Protein AF-A0A521M434-F1 (afdb_monomer_lite)

Secondary structure (DSSP, 8-state):
--HHHHHHHHHHH-SSTTS-HHHHHHHHHHHHHHHHHHTS--PPPTTTTS-----SS-HHHHHTT-PPPP--------S------HHHHHHH-GGG--SHHHHHHHHHHHHHHH--HHHHHHHHT--HHHHHHHHHH-HHHHHHHHHHHHHHHHHHHHHHHHHHTPPEEEEEEETTEEEEEEEE--HHHHHHHHHHHHHHHHHHHHHHHHHHHHHHHHS---HHHHHHHHHHHHHHHHHHHHHHHHS-------------------

pLDDT: mean 78.56, std 16.4, range [39.28, 96.44]

Radius of gyration: 48.16 Å; chains: 1; bounding box: 95×116×118 Å

Structure (mmCIF, N/CA/C/O backbone):
data_AF-A0A521M434-F1
#
_entry.id   AF-A0A521M434-F1
#
loop_
_atom_site.group_PDB
_atom_site.id
_atom_site.type_symbol
_atom_site.label_atom_id
_atom_site.label_alt_id
_atom_site.label_comp_id
_atom_site.label_asym_id
_atom_site.label_entity_id
_atom_site.label_seq_id
_atom_site.pdbx_PDB_ins_code
_atom_site.Cartn_x
_atom_site.Cartn_y
_atom_site.Cartn_z
_atom_site.occupancy
_atom_site.B_iso_or_equiv
_atom_site.auth_seq_id
_atom_site.auth_comp_id
_atom_site.auth_asym_id
_atom_site.auth_atom_id
_atom_site.pdbx_PDB_model_num
ATOM 1 N N . MET A 1 1 ? -37.549 42.383 37.777 1.00 71.62 1 MET A N 1
ATOM 2 C CA . MET A 1 1 ? -38.377 43.290 36.968 1.00 71.62 1 MET A CA 1
ATOM 3 C C . MET A 1 1 ? -37.547 44.538 36.788 1.00 71.62 1 MET A C 1
ATOM 5 O O . MET A 1 1 ? -37.169 45.108 37.805 1.00 7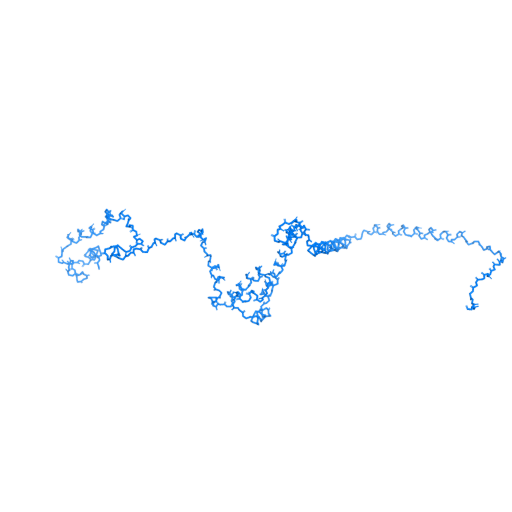1.62 1 MET A O 1
ATOM 9 N N . THR A 1 2 ? -37.138 44.848 35.561 1.00 86.50 2 THR A N 1
ATOM 10 C CA . THR A 1 2 ? -36.340 46.057 35.278 1.00 86.50 2 THR A CA 1
ATOM 11 C C . THR A 1 2 ? -37.210 47.307 35.417 1.00 86.50 2 THR A C 1
ATOM 13 O O . THR A 1 2 ? -38.443 47.202 35.421 1.00 86.50 2 THR A O 1
ATOM 16 N N . ALA A 1 3 ? -36.607 48.496 35.536 1.00 85.06 3 ALA A N 1
ATOM 17 C CA . ALA A 1 3 ? -37.388 49.733 35.585 1.00 85.06 3 ALA A CA 1
ATOM 18 C C . ALA A 1 3 ? -38.172 49.945 34.276 1.00 85.06 3 ALA A C 1
ATOM 20 O O . ALA A 1 3 ? -39.296 50.440 34.308 1.00 85.06 3 ALA A O 1
ATOM 21 N N . GLN A 1 4 ? -37.631 49.485 33.143 1.00 86.56 4 GLN A N 1
ATOM 22 C CA . GLN A 1 4 ? -38.313 49.514 31.846 1.00 86.56 4 GLN A CA 1
ATOM 23 C C . GLN A 1 4 ? -39.567 48.620 31.817 1.00 86.56 4 GLN A C 1
ATOM 25 O O . GLN A 1 4 ? -40.645 49.082 31.457 1.00 86.56 4 GLN A O 1
ATOM 30 N N . GLU A 1 5 ? -39.466 47.367 32.274 1.00 88.12 5 GLU A N 1
ATOM 31 C CA . GLU A 1 5 ? -40.620 46.455 32.370 1.00 88.12 5 GLU A CA 1
ATOM 32 C C . GLU A 1 5 ? -41.683 46.974 33.352 1.00 88.12 5 GLU A C 1
ATOM 34 O O . GLU A 1 5 ? -42.882 46.751 33.173 1.00 88.12 5 GLU A O 1
ATOM 39 N N . ALA A 1 6 ? -41.250 47.662 34.413 1.00 86.62 6 ALA A N 1
ATOM 40 C CA . ALA A 1 6 ? -42.146 48.328 35.349 1.00 86.62 6 ALA A CA 1
ATOM 41 C C . ALA A 1 6 ? -42.911 49.471 34.685 1.00 86.62 6 ALA A C 1
ATOM 43 O O . ALA A 1 6 ? -44.118 49.584 34.885 1.00 86.62 6 ALA A O 1
ATOM 44 N N . LEU A 1 7 ? -42.237 50.273 33.859 1.00 88.00 7 LEU A N 1
ATOM 45 C CA . LEU A 1 7 ? -42.859 51.380 33.143 1.00 88.00 7 LEU A CA 1
ATOM 46 C C . LEU A 1 7 ? -43.957 50.877 32.212 1.00 88.00 7 LEU A C 1
ATOM 48 O O . LEU A 1 7 ? -45.084 51.357 32.282 1.00 88.00 7 LEU A O 1
ATOM 52 N N . GLU A 1 8 ? -43.643 49.869 31.401 1.00 88.62 8 GLU A N 1
ATOM 53 C CA . GLU A 1 8 ? -44.585 49.283 30.445 1.00 88.62 8 GLU A CA 1
ATOM 54 C C . GLU A 1 8 ? -45.826 48.735 31.154 1.00 88.62 8 GLU A C 1
ATOM 56 O O . GLU A 1 8 ? -46.961 48.991 30.754 1.00 88.62 8 GLU A O 1
ATOM 61 N N . ARG A 1 9 ? -45.633 48.028 32.272 1.00 88.50 9 ARG A N 1
ATOM 62 C CA . ARG A 1 9 ? -46.748 47.496 33.063 1.00 88.50 9 ARG A CA 1
ATOM 63 C C . ARG A 1 9 ? -47.585 48.585 33.726 1.00 88.50 9 ARG A C 1
ATOM 65 O O . ARG A 1 9 ? -48.796 48.409 33.854 1.00 88.50 9 ARG A O 1
ATOM 72 N N . TRP A 1 10 ? -46.970 49.688 34.145 1.00 88.19 10 TRP A N 1
ATOM 73 C CA . TRP A 1 10 ? -47.704 50.840 34.664 1.00 88.19 10 TRP A CA 1
ATOM 74 C C . TRP A 1 10 ? -48.527 51.507 33.567 1.00 88.19 10 TRP A C 1
ATOM 76 O O . TRP A 1 10 ? -49.699 51.800 33.782 1.00 88.19 10 TRP A O 1
ATOM 86 N N . GLU A 1 11 ? -47.962 51.710 32.378 1.00 87.62 11 GLU A N 1
ATOM 87 C CA . GLU A 1 11 ? -48.680 52.335 31.262 1.00 87.62 11 GLU A CA 1
ATOM 88 C C . GLU A 1 11 ? -49.866 51.488 30.782 1.00 87.62 11 GLU A C 1
ATOM 90 O O . GLU A 1 11 ? -50.902 52.044 30.424 1.00 87.62 11 GLU A O 1
ATOM 95 N N . ILE A 1 12 ? -49.753 50.156 30.834 1.00 87.81 12 ILE A N 1
ATOM 96 C CA . ILE A 1 12 ? -50.817 49.244 30.389 1.00 87.81 12 ILE A CA 1
ATOM 97 C C . ILE A 1 12 ? -51.915 49.062 31.448 1.00 87.81 12 ILE A C 1
ATOM 99 O O . ILE A 1 12 ? -53.097 49.069 31.112 1.00 87.81 12 ILE A O 1
ATOM 103 N N . PHE A 1 13 ? -51.549 48.863 32.716 1.00 85.12 13 PHE A N 1
ATOM 104 C CA . PHE A 1 13 ? -52.490 48.414 33.755 1.00 85.12 13 PHE A CA 1
ATOM 105 C C . PHE A 1 13 ? -52.677 49.414 34.909 1.00 85.12 13 PHE A C 1
ATOM 107 O O . PHE A 1 13 ? -53.450 49.149 35.829 1.00 85.12 13 PHE A O 1
ATOM 114 N N . GLY A 1 14 ? -51.988 50.556 34.882 1.00 83.19 14 GLY A N 1
ATOM 115 C CA . GLY A 1 14 ? -52.031 51.566 35.940 1.00 83.19 14 GLY A CA 1
ATOM 116 C C . GLY A 1 14 ? -51.238 51.190 37.197 1.00 83.19 14 GLY A C 1
ATOM 117 O O . GLY A 1 14 ? -50.459 50.233 37.207 1.00 83.19 14 GLY A O 1
ATOM 118 N N . ASP A 1 15 ? -51.438 51.964 38.268 1.00 80.31 15 ASP A N 1
ATOM 119 C CA . ASP A 1 15 ? -50.837 51.727 39.587 1.00 80.31 15 ASP A CA 1
ATOM 120 C C . ASP A 1 15 ? -51.597 50.607 40.317 1.00 80.31 15 ASP A C 1
ATOM 122 O O . ASP A 1 15 ? -52.570 50.838 41.036 1.00 80.31 15 ASP A O 1
ATOM 126 N N . GLY A 1 16 ? -51.210 49.363 40.037 1.00 81.06 16 GLY A N 1
ATOM 127 C CA . GLY A 1 16 ? -51.871 48.165 40.547 1.00 81.06 16 GLY A CA 1
ATOM 128 C C . GLY A 1 16 ? -50.900 47.140 41.140 1.00 81.06 16 GLY A C 1
ATOM 129 O O . GLY A 1 16 ? -49.678 47.291 41.063 1.00 81.06 16 GLY A O 1
ATOM 130 N N . PRO A 1 17 ? -51.421 46.052 41.735 1.00 83.50 17 PRO A N 1
ATOM 131 C CA . PRO A 1 17 ? -50.625 45.057 42.462 1.00 83.50 17 PRO A CA 1
ATOM 132 C C . PRO A 1 17 ? -49.640 44.270 41.580 1.00 83.50 17 PRO A C 1
ATOM 134 O O . PRO A 1 17 ? -48.776 43.568 42.100 1.00 83.50 17 PRO A O 1
ATOM 137 N N . HIS A 1 18 ? -49.739 44.391 40.252 1.00 82.31 18 HIS A N 1
ATOM 138 C CA . HIS A 1 18 ? -48.798 43.823 39.282 1.00 82.31 18 HIS A CA 1
ATOM 139 C C . HIS A 1 18 ? -47.424 44.514 39.280 1.00 82.31 18 HIS A C 1
ATOM 141 O O . HIS A 1 18 ? -46.475 43.971 38.705 1.00 82.31 18 HIS A O 1
ATOM 147 N N . LEU A 1 19 ? -47.304 45.681 39.923 1.00 85.50 19 LEU A 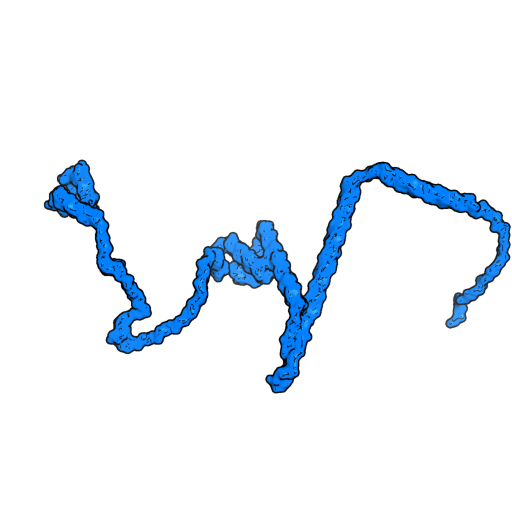N 1
ATOM 148 C CA . LEU A 1 19 ? -46.040 46.369 40.166 1.00 85.50 19 LEU A CA 1
ATOM 149 C C . LEU A 1 19 ? -45.507 46.083 41.584 1.00 85.50 19 LEU A C 1
ATOM 151 O O . LEU A 1 19 ? -46.243 46.204 42.570 1.00 85.50 19 LEU A O 1
ATOM 155 N N . PRO A 1 20 ? -44.206 45.775 41.733 1.00 87.31 20 PRO A N 1
ATOM 156 C CA . PRO A 1 20 ? -43.529 45.798 43.024 1.00 87.31 20 PRO A CA 1
ATOM 157 C C . PRO A 1 20 ? -43.741 47.135 43.744 1.00 87.31 20 PRO A C 1
ATOM 159 O O . PRO A 1 20 ? -43.715 48.191 43.113 1.00 87.31 20 PRO A O 1
ATOM 162 N N . GLN A 1 21 ? -43.912 47.084 45.069 1.00 84.94 21 GLN A N 1
ATOM 163 C CA . GLN A 1 21 ? -44.234 48.251 45.904 1.00 84.94 21 GLN A CA 1
ATOM 164 C C . GLN A 1 21 ? -43.259 49.421 45.693 1.00 84.94 21 GLN A C 1
ATOM 166 O O . GLN A 1 21 ? -43.684 50.561 45.578 1.00 84.94 21 GLN A O 1
ATOM 171 N N . ILE A 1 22 ? -41.967 49.112 45.535 1.00 87.69 22 ILE A N 1
ATOM 172 C CA . ILE A 1 22 ? -40.892 50.090 45.303 1.00 87.69 22 ILE A CA 1
ATOM 173 C C . ILE A 1 22 ? -41.198 50.990 44.100 1.00 87.69 22 ILE A C 1
ATOM 175 O O . ILE A 1 22 ? -40.955 52.190 44.146 1.00 87.69 22 ILE A O 1
ATOM 179 N N . TYR A 1 23 ? -41.743 50.421 43.024 1.00 85.12 23 TYR A N 1
ATOM 180 C CA . TYR A 1 23 ? -42.084 51.191 41.837 1.00 85.12 23 TYR A CA 1
ATOM 181 C C . TYR A 1 23 ? -43.341 52.023 42.074 1.00 85.12 23 TYR A C 1
ATOM 183 O O . TYR A 1 23 ? -43.316 53.214 41.783 1.00 85.12 23 TYR A O 1
ATOM 191 N N . ARG A 1 24 ? -44.384 51.447 42.684 1.00 83.31 24 ARG A N 1
ATOM 192 C CA . ARG A 1 24 ? -45.635 52.159 43.001 1.00 83.31 24 ARG A CA 1
ATOM 193 C C . ARG A 1 24 ? -45.392 53.419 43.834 1.00 83.31 24 ARG A C 1
ATOM 195 O O . ARG A 1 24 ? -45.845 54.498 43.466 1.00 83.31 24 ARG A O 1
ATOM 202 N N . ASP A 1 25 ? -44.566 53.310 44.870 1.00 86.94 25 ASP A N 1
ATOM 203 C CA . ASP A 1 25 ? -44.249 54.434 45.758 1.00 86.94 25 ASP A CA 1
ATOM 204 C C . ASP A 1 25 ? -43.420 55.534 45.058 1.00 86.94 25 ASP A C 1
ATOM 206 O O . ASP A 1 25 ? -43.472 56.703 45.443 1.00 86.94 25 ASP A O 1
ATOM 210 N N . MET A 1 26 ? -42.655 55.191 44.012 1.00 83.50 26 MET A N 1
ATOM 211 C CA . MET A 1 26 ? -41.824 56.148 43.268 1.00 83.50 26 MET A CA 1
ATOM 212 C C . MET A 1 26 ? -42.620 57.077 42.342 1.00 83.50 26 MET A C 1
ATOM 214 O O . MET A 1 26 ? -42.128 58.160 42.006 1.00 83.50 26 MET A O 1
ATOM 218 N N . GLY A 1 27 ? -43.818 56.670 41.917 1.00 84.62 27 GLY A N 1
ATOM 219 C CA . GLY A 1 27 ? -44.627 57.403 40.945 1.00 84.62 27 GLY A CA 1
ATOM 220 C C . GLY A 1 27 ? -44.108 57.311 39.500 1.00 84.62 27 GLY A C 1
ATOM 221 O O . GLY A 1 27 ? -42.912 57.153 39.234 1.00 84.62 27 GLY A O 1
ATOM 222 N N . LEU A 1 28 ? -45.021 57.476 38.536 1.00 84.56 28 LEU A N 1
ATOM 223 C CA . LEU A 1 28 ? -44.751 57.306 37.100 1.00 84.56 28 LEU A CA 1
ATOM 224 C C . LEU A 1 28 ? -43.599 58.189 36.587 1.00 84.56 28 LEU A C 1
ATOM 226 O O . LEU A 1 28 ? -42.760 57.740 35.808 1.00 84.56 28 LEU A O 1
ATOM 230 N N . THR A 1 29 ? -43.529 59.445 37.032 1.00 88.00 29 THR A N 1
ATOM 231 C CA . THR A 1 29 ? -42.527 60.414 36.561 1.00 88.00 29 THR A CA 1
ATOM 232 C C . THR A 1 29 ? -41.111 59.990 36.930 1.00 88.00 29 THR A C 1
ATOM 234 O O . THR A 1 29 ? -40.197 60.082 36.114 1.00 88.00 29 THR A O 1
ATOM 237 N N . ARG A 1 30 ? -40.923 59.495 38.157 1.00 86.44 30 ARG A N 1
ATOM 238 C CA . ARG A 1 30 ? -39.609 59.078 38.651 1.00 86.44 30 ARG A CA 1
ATOM 239 C C . ARG A 1 30 ? -39.202 57.730 38.073 1.00 86.44 30 ARG A C 1
ATOM 241 O O . ARG A 1 30 ? -38.026 57.512 37.798 1.00 86.44 30 ARG A O 1
ATOM 248 N N . LEU A 1 31 ? -40.183 56.869 37.821 1.00 86.94 31 LEU A N 1
ATOM 249 C CA . LEU A 1 31 ? -39.969 55.604 37.141 1.00 86.94 31 LEU A CA 1
ATOM 250 C C . LEU A 1 31 ? -39.534 55.807 35.681 1.00 86.94 31 LEU A C 1
ATOM 252 O O . LEU A 1 31 ? -38.575 55.172 35.256 1.00 86.94 31 LEU A O 1
ATOM 256 N N . ARG A 1 32 ? -40.134 56.757 34.945 1.00 88.69 32 ARG A N 1
ATOM 257 C CA . ARG A 1 32 ? -39.674 57.147 33.594 1.00 88.69 32 ARG A CA 1
ATOM 258 C C . ARG A 1 32 ? -38.216 57.597 33.571 1.00 88.69 32 ARG A C 1
ATOM 260 O O . ARG A 1 32 ? -37.492 57.255 32.642 1.00 88.69 32 ARG A O 1
ATOM 267 N N . ILE A 1 33 ? -37.787 58.347 34.586 1.00 88.25 33 ILE A N 1
ATOM 268 C CA . ILE A 1 33 ? -36.397 58.804 34.698 1.00 88.25 33 ILE A CA 1
ATOM 269 C C . ILE A 1 33 ? -35.460 57.610 34.909 1.00 88.25 33 ILE A C 1
ATOM 271 O O . ILE A 1 33 ? -34.485 57.486 34.175 1.00 88.25 33 ILE A O 1
ATOM 275 N N . LEU A 1 34 ? -35.780 56.703 35.838 1.00 86.69 34 LEU A N 1
ATOM 276 C CA . LEU A 1 34 ? -34.975 55.495 36.069 1.00 86.69 34 LEU A CA 1
ATOM 277 C C . LEU A 1 34 ? -34.901 54.594 34.837 1.00 86.69 34 LEU A C 1
ATOM 279 O O . LEU A 1 34 ? -33.829 54.117 34.485 1.00 86.69 34 LEU A O 1
ATOM 283 N N . ALA A 1 35 ? -36.030 54.385 34.168 1.00 87.56 35 ALA A N 1
ATOM 284 C CA . ALA A 1 35 ? -36.099 53.600 32.946 1.00 87.56 35 ALA A CA 1
ATOM 285 C C . ALA A 1 35 ? -35.208 54.210 31.842 1.00 87.56 35 ALA A C 1
ATOM 287 O O . ALA A 1 35 ? -34.442 53.505 31.186 1.00 87.56 35 ALA A O 1
ATOM 288 N N . ALA A 1 36 ? -35.214 55.542 31.708 1.00 85.62 36 ALA A N 1
ATOM 289 C CA . ALA A 1 36 ? -34.331 56.261 30.791 1.00 85.62 36 ALA A CA 1
ATOM 290 C C . ALA A 1 36 ? -32.844 56.220 31.200 1.00 85.62 36 ALA A C 1
ATOM 292 O O . ALA A 1 36 ? -31.975 56.329 30.333 1.00 85.62 36 ALA A O 1
ATOM 293 N N . GLU A 1 37 ? -32.527 56.089 32.490 1.00 80.94 37 GLU A N 1
ATOM 294 C CA . GLU A 1 37 ? -31.156 55.888 32.973 1.00 80.94 37 GLU A CA 1
ATOM 295 C C . GLU A 1 37 ? -30.660 54.461 32.724 1.00 80.94 37 GLU A C 1
ATOM 297 O O . GLU A 1 37 ? -29.547 54.304 32.228 1.00 80.94 37 GLU A O 1
ATOM 302 N N . GLU A 1 38 ? -31.486 53.438 32.971 1.00 79.31 38 GLU A N 1
ATOM 303 C CA . GLU A 1 38 ? -31.162 52.039 32.648 1.00 79.31 38 GLU A CA 1
ATOM 304 C C . GLU A 1 38 ? -30.990 51.817 31.136 1.00 79.31 38 GLU A C 1
ATOM 306 O O . GLU A 1 38 ? -30.148 51.023 30.719 1.00 79.31 38 GLU A O 1
ATOM 311 N N . ALA A 1 39 ? -31.754 52.530 30.299 1.00 75.50 39 ALA A N 1
ATOM 312 C CA . ALA A 1 39 ? -31.673 52.419 28.842 1.00 75.50 39 ALA A CA 1
ATOM 313 C C . ALA A 1 39 ? -30.420 53.074 28.234 1.00 75.50 39 ALA A C 1
ATOM 315 O O . ALA A 1 39 ? -30.082 52.799 27.078 1.00 75.50 39 ALA A O 1
ATOM 316 N N . LYS A 1 40 ? -29.715 53.944 28.972 1.00 75.50 40 LYS A N 1
ATOM 317 C CA . LYS A 1 40 ? -28.442 54.494 28.494 1.00 75.50 40 LYS A CA 1
ATOM 318 C C . LYS A 1 40 ? -27.392 53.382 28.568 1.00 75.50 40 LYS A C 1
ATOM 320 O O . LYS A 1 40 ? -27.100 52.918 29.669 1.00 75.50 40 LYS A O 1
ATOM 325 N N . PRO A 1 41 ? -26.782 52.957 27.442 1.00 64.06 41 PRO A N 1
ATOM 326 C CA . PRO A 1 41 ? -25.685 52.003 27.503 1.00 64.06 41 PRO A CA 1
ATOM 327 C C . PRO A 1 41 ? -24.593 52.606 28.385 1.00 64.06 41 PRO A C 1
ATOM 329 O O . PRO A 1 41 ? -24.155 53.733 28.137 1.00 64.06 41 PRO A O 1
ATOM 332 N N . SER A 1 42 ? -24.187 51.883 29.432 1.00 62.97 42 SER A N 1
ATOM 333 C CA . SER A 1 42 ? -23.093 52.311 30.299 1.00 62.97 42 SER A CA 1
ATOM 334 C C . SER A 1 42 ? -21.896 52.632 29.410 1.00 62.97 42 SER A C 1
ATOM 336 O O . SER A 1 42 ? -21.381 51.744 28.723 1.00 62.97 42 SER A O 1
ATOM 338 N N . LEU A 1 43 ? -21.485 53.902 29.372 1.00 57.53 43 LEU A N 1
ATOM 339 C CA . LEU A 1 43 ? -20.249 54.284 28.701 1.00 57.53 43 LEU A CA 1
ATOM 340 C C . LEU A 1 43 ? -19.148 53.399 29.297 1.00 57.53 43 LEU A C 1
ATOM 342 O O . LEU A 1 43 ? -19.033 53.377 30.526 1.00 57.53 43 LEU A O 1
ATOM 346 N N . PRO A 1 44 ? -18.387 52.641 28.484 1.00 57.97 44 PRO A N 1
ATOM 347 C CA . PRO A 1 44 ? -17.344 51.779 29.015 1.00 57.97 44 PRO A CA 1
ATOM 348 C C . PRO A 1 44 ? -16.428 52.644 29.872 1.00 57.97 44 PRO A C 1
ATOM 350 O O . PRO A 1 44 ? -15.911 53.665 29.399 1.00 57.97 44 PRO A O 1
ATOM 353 N N . SER A 1 45 ? -16.307 52.277 31.148 1.00 61.22 45 SER A N 1
ATOM 354 C CA . SER A 1 45 ? -15.519 53.038 32.108 1.00 61.22 45 SER A CA 1
ATOM 355 C C . SER A 1 45 ? -14.092 53.145 31.576 1.00 61.22 45 SER A C 1
ATOM 357 O O . SER A 1 45 ? -13.606 52.241 30.894 1.00 61.22 45 SER A O 1
ATOM 359 N N . ALA A 1 46 ? -13.378 54.229 31.885 1.00 56.62 46 ALA A N 1
ATOM 360 C CA . ALA A 1 46 ? -11.963 54.350 31.523 1.00 56.62 46 ALA A CA 1
ATOM 361 C C . ALA A 1 46 ? -11.135 53.134 32.005 1.00 56.62 46 ALA A C 1
ATOM 363 O O . ALA A 1 46 ? -10.131 52.787 31.387 1.00 56.62 46 ALA A O 1
ATOM 364 N N . MET A 1 47 ? -11.613 52.449 33.052 1.00 55.34 47 MET A N 1
ATOM 365 C CA . MET A 1 47 ? -11.075 51.191 33.573 1.00 55.34 47 MET A CA 1
ATOM 366 C C . MET A 1 47 ? -11.265 49.983 32.636 1.00 55.34 47 MET A C 1
ATOM 368 O O . MET A 1 47 ? -10.379 49.138 32.584 1.00 55.34 47 MET A O 1
ATOM 372 N N . ASP A 1 48 ? -12.341 49.910 31.845 1.00 58.12 48 ASP A N 1
ATOM 373 C CA . ASP A 1 48 ? -12.596 48.789 30.918 1.00 58.12 48 ASP A CA 1
ATOM 374 C C . ASP A 1 48 ? -11.716 48.846 29.660 1.00 58.12 48 ASP A C 1
ATOM 376 O O . ASP A 1 48 ? -11.536 47.847 28.964 1.00 58.12 48 ASP A O 1
ATOM 380 N N . ARG A 1 49 ? -11.147 50.021 29.356 1.00 56.22 49 ARG A N 1
ATOM 381 C CA . ARG A 1 49 ? -10.202 50.210 28.243 1.00 56.22 49 ARG A CA 1
ATOM 382 C C . ARG A 1 49 ? -8.761 49.871 28.614 1.00 56.22 49 ARG A C 1
ATOM 384 O O . ARG A 1 49 ? -7.926 49.774 27.716 1.00 56.22 49 ARG A O 1
ATOM 391 N N . MET A 1 50 ? -8.448 49.707 29.899 1.00 64.25 50 MET A N 1
ATOM 392 C CA . MET A 1 50 ? -7.116 49.281 30.312 1.00 64.25 50 MET A CA 1
ATOM 393 C C . MET A 1 50 ? -7.013 47.757 30.190 1.00 64.25 50 MET A C 1
ATOM 395 O O . MET A 1 50 ? -7.746 47.040 30.872 1.00 64.25 50 MET A O 1
ATOM 399 N N . PRO A 1 51 ? -6.102 47.222 29.356 1.00 64.06 51 PRO A N 1
ATOM 400 C CA . PRO A 1 51 ? -5.824 45.799 29.377 1.00 64.06 51 PRO A CA 1
ATOM 401 C C . PRO A 1 51 ? -5.223 45.479 30.744 1.00 64.06 51 PRO A C 1
ATOM 403 O O . PRO A 1 51 ? -4.093 45.870 31.025 1.00 64.06 51 PRO A O 1
ATOM 406 N N . ILE A 1 52 ? -5.974 44.791 31.605 1.00 63.12 52 ILE A N 1
ATOM 407 C CA . ILE A 1 52 ? -5.426 44.250 32.849 1.00 63.12 52 ILE A CA 1
ATOM 408 C C . ILE A 1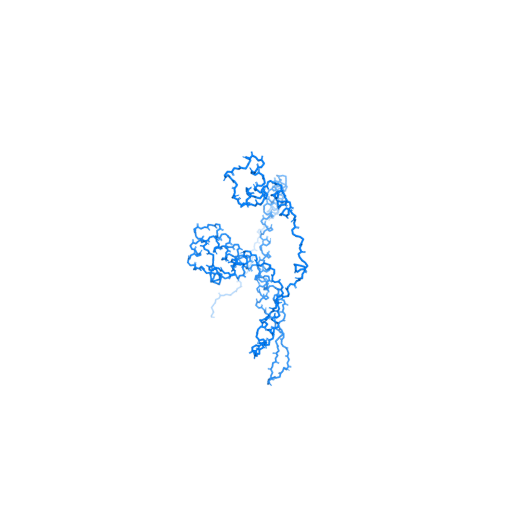 52 ? -4.332 43.259 32.429 1.00 63.12 52 ILE A C 1
ATOM 410 O O . ILE A 1 52 ? -4.659 42.227 31.828 1.00 63.12 52 ILE A O 1
ATOM 414 N N . PRO A 1 53 ? -3.040 43.534 32.691 1.00 60.34 53 PRO A N 1
ATOM 415 C CA . PRO A 1 53 ? -1.989 42.588 32.366 1.00 60.34 53 PRO A CA 1
ATOM 416 C C . PRO A 1 53 ? -2.246 41.348 33.215 1.00 60.34 53 PRO A C 1
ATOM 418 O O . PRO A 1 53 ? -2.273 41.431 34.444 1.00 60.34 53 PRO A O 1
ATOM 421 N N . ARG A 1 54 ? -2.468 40.191 32.584 1.00 57.00 54 ARG A N 1
ATOM 422 C CA . ARG A 1 54 ? -2.481 38.927 33.323 1.00 57.00 54 ARG A CA 1
ATOM 423 C C . ARG A 1 54 ? -1.079 38.740 33.888 1.00 57.00 54 ARG A C 1
ATOM 425 O O . ARG A 1 54 ? -0.152 38.412 33.155 1.00 57.00 54 ARG A O 1
ATOM 432 N N . LEU A 1 55 ? -0.908 39.027 35.173 1.00 62.41 55 LEU A N 1
ATOM 433 C CA . LEU A 1 55 ? 0.347 38.784 35.865 1.00 62.41 55 LEU A CA 1
ATOM 434 C C . LEU A 1 55 ? 0.603 37.273 35.832 1.00 62.41 55 LEU A C 1
ATOM 436 O O . LEU A 1 55 ? -0.167 36.492 36.384 1.00 62.41 55 LEU A O 1
ATOM 440 N N . ASN A 1 56 ? 1.689 36.862 35.179 1.00 63.53 56 ASN A N 1
ATOM 441 C CA . ASN A 1 56 ? 2.135 35.463 35.132 1.00 63.53 56 ASN A CA 1
ATOM 442 C C . ASN A 1 56 ? 2.730 34.982 36.470 1.00 63.53 56 ASN A C 1
ATOM 444 O O . ASN A 1 56 ? 3.284 33.888 36.545 1.00 63.53 56 ASN A O 1
ATOM 448 N N . TYR A 1 57 ? 2.642 35.800 37.518 1.00 64.44 57 TYR A N 1
ATOM 449 C CA . TYR A 1 57 ? 3.067 35.476 38.869 1.00 64.44 57 TYR A CA 1
ATOM 450 C C . TYR A 1 57 ? 2.086 36.068 39.881 1.00 64.44 57 TYR A C 1
ATOM 452 O O . TYR A 1 57 ? 1.405 37.058 39.607 1.00 64.44 57 TYR A O 1
ATOM 460 N N . ASN A 1 58 ? 2.021 35.463 41.064 1.00 69.19 58 ASN A N 1
ATOM 461 C CA . ASN A 1 58 ? 1.232 35.989 42.165 1.00 69.19 58 ASN A CA 1
ATOM 462 C C . ASN A 1 58 ? 2.022 37.123 42.851 1.00 69.19 58 ASN A C 1
ATOM 464 O O . ASN A 1 58 ? 3.111 36.871 43.371 1.00 69.19 58 ASN A O 1
ATOM 468 N N . PRO A 1 59 ? 1.522 38.370 42.877 1.00 64.25 59 PRO A N 1
ATOM 469 C CA . PRO A 1 59 ? 2.259 39.508 43.434 1.00 64.25 59 PRO A CA 1
ATOM 470 C C . PRO A 1 59 ? 2.562 39.371 44.936 1.00 64.25 59 PRO A C 1
ATOM 472 O O . PRO A 1 59 ? 3.490 40.011 45.431 1.00 64.25 59 PRO A O 1
ATOM 475 N N . LEU A 1 60 ? 1.833 38.509 45.654 1.00 63.62 60 LEU A N 1
ATOM 476 C CA . LEU A 1 60 ? 2.076 38.232 47.071 1.00 63.62 60 LEU A CA 1
ATOM 477 C C . LEU A 1 60 ? 3.336 37.392 47.320 1.00 63.62 60 LEU A C 1
ATOM 479 O O . LEU A 1 60 ? 3.896 37.469 48.412 1.00 63.62 60 LEU A O 1
ATOM 483 N N . ASP A 1 61 ? 3.825 36.638 46.330 1.00 66.06 61 ASP A N 1
ATOM 484 C CA . ASP A 1 61 ? 5.020 35.801 46.509 1.00 66.06 61 ASP A CA 1
ATOM 485 C C . ASP A 1 61 ? 6.279 36.655 46.745 1.00 66.06 61 ASP A C 1
ATOM 487 O O . ASP A 1 61 ? 7.105 36.313 47.591 1.00 66.06 61 ASP A O 1
ATOM 491 N N . ARG A 1 62 ? 6.365 37.839 46.115 1.00 60.56 62 ARG A N 1
ATOM 492 C CA . ARG A 1 62 ? 7.453 38.810 46.338 1.00 60.56 62 ARG A CA 1
ATOM 493 C C . ARG A 1 62 ? 7.391 39.463 47.722 1.00 60.56 62 ARG A C 1
ATOM 495 O O . ARG A 1 62 ? 8.431 39.726 48.315 1.00 60.56 62 ARG A O 1
ATOM 502 N N . ALA A 1 63 ? 6.187 39.723 48.232 1.00 60.91 63 ALA A N 1
ATOM 503 C CA . ALA A 1 63 ? 5.983 40.318 49.555 1.00 60.91 63 ALA A CA 1
ATOM 504 C C . ALA A 1 63 ? 6.261 39.322 50.694 1.00 60.91 63 ALA A C 1
ATOM 506 O O . ALA A 1 63 ? 6.689 39.721 51.772 1.00 60.91 63 ALA A O 1
ATOM 507 N N . LEU A 1 64 ? 6.052 38.026 50.444 1.00 72.12 64 LEU A N 1
ATOM 508 C CA . LEU A 1 64 ? 6.298 36.942 51.399 1.00 72.12 64 LEU A CA 1
ATOM 509 C C . LEU A 1 64 ? 7.733 36.388 51.344 1.00 72.12 64 LEU A C 1
ATOM 511 O O . LEU A 1 64 ? 8.012 35.379 51.988 1.00 72.12 64 LEU A O 1
ATOM 515 N N . GLY A 1 65 ? 8.633 37.007 50.570 1.00 62.69 65 GLY A N 1
ATOM 516 C CA . GLY A 1 65 ? 10.026 36.565 50.441 1.00 62.69 65 GLY A CA 1
ATOM 517 C C . GLY A 1 65 ? 10.184 35.177 49.813 1.00 62.69 65 GLY A C 1
ATOM 518 O O . GLY A 1 65 ? 11.232 34.554 49.963 1.00 62.69 65 GLY A O 1
ATOM 519 N N . ARG A 1 66 ? 9.156 34.671 49.120 1.00 65.81 66 ARG A N 1
ATOM 520 C CA . ARG A 1 66 ? 9.257 33.425 48.362 1.00 65.81 66 ARG A CA 1
ATOM 521 C C . ARG A 1 66 ? 10.009 33.754 47.085 1.00 65.81 66 ARG A C 1
ATOM 523 O O . ARG A 1 66 ? 9.520 34.539 46.273 1.00 65.81 66 ARG A O 1
ATOM 530 N N . GLU A 1 67 ? 11.211 33.206 46.930 1.00 58.03 67 GLU A N 1
ATOM 531 C CA . GLU A 1 67 ? 11.967 33.344 45.689 1.00 58.03 67 GLU A CA 1
ATOM 532 C C . GLU A 1 67 ? 11.058 32.960 44.518 1.00 58.03 67 GLU A C 1
ATOM 534 O O . GLU A 1 67 ? 10.494 31.864 44.475 1.00 58.03 67 GLU A O 1
ATOM 539 N N . THR A 1 68 ? 10.851 33.896 43.592 1.00 59.84 68 THR A N 1
ATOM 540 C CA . THR A 1 68 ? 10.165 33.603 42.336 1.00 59.84 68 THR A CA 1
ATOM 541 C C . THR A 1 68 ? 10.902 32.443 41.675 1.00 59.84 68 THR A C 1
ATOM 543 O O . THR A 1 68 ? 12.114 32.570 41.473 1.00 59.84 68 THR A O 1
ATOM 546 N N . PRO A 1 69 ? 10.220 31.345 41.299 1.00 59.84 69 PRO A N 1
ATOM 547 C CA . PRO A 1 69 ? 10.829 30.347 40.437 1.00 59.84 69 PRO A CA 1
ATOM 548 C C . PRO A 1 69 ? 11.436 31.068 39.227 1.00 59.84 69 PRO A C 1
ATOM 550 O O . PRO A 1 69 ? 10.803 32.014 38.734 1.00 59.84 69 PRO A O 1
ATOM 553 N N . PRO A 1 70 ? 12.635 30.679 38.748 1.00 59.59 70 PRO A N 1
ATOM 554 C CA . PRO A 1 70 ? 13.168 31.248 37.519 1.00 59.59 70 PRO A CA 1
ATOM 555 C C . PRO A 1 70 ? 12.068 31.160 36.466 1.00 59.59 70 PRO A C 1
ATOM 557 O O . PRO A 1 70 ? 11.394 30.125 36.383 1.00 59.59 70 PRO A O 1
ATOM 560 N N . ALA A 1 71 ? 11.842 32.264 35.738 1.00 57.06 71 ALA A N 1
ATOM 561 C CA . ALA A 1 71 ? 10.858 32.322 34.661 1.00 57.06 71 ALA A CA 1
ATOM 562 C C . ALA A 1 71 ? 10.921 30.991 33.909 1.00 57.06 71 ALA A C 1
ATOM 564 O O . ALA A 1 71 ? 12.041 30.591 33.563 1.00 57.06 71 ALA A O 1
ATOM 565 N N . PRO A 1 72 ? 9.801 30.254 33.754 1.00 52.59 72 PRO A N 1
ATOM 566 C CA . PRO A 1 72 ? 9.862 28.950 33.121 1.00 52.59 72 PRO A CA 1
ATOM 567 C C . PRO A 1 72 ? 10.577 29.173 31.801 1.00 52.59 72 PRO A C 1
ATOM 569 O O . PRO A 1 72 ? 10.114 29.990 31.001 1.00 52.59 72 PRO A O 1
ATOM 572 N N . ALA A 1 73 ? 11.750 28.541 31.651 1.00 51.50 73 ALA A N 1
ATOM 573 C CA . ALA A 1 73 ? 12.535 28.602 30.431 1.00 51.50 73 ALA A CA 1
ATOM 574 C C . ALA A 1 73 ? 11.537 28.480 29.294 1.00 51.50 73 ALA A C 1
ATOM 576 O O . ALA A 1 73 ? 10.730 27.544 29.333 1.00 51.50 73 ALA A O 1
ATOM 577 N N . VAL A 1 74 ? 11.510 29.481 28.407 1.00 48.09 74 VAL A N 1
ATOM 578 C CA . VAL A 1 74 ? 10.602 29.532 27.264 1.00 48.09 74 VAL A CA 1
ATOM 579 C C . VAL A 1 74 ? 10.693 28.158 26.625 1.00 48.09 74 VAL A C 1
ATOM 581 O O . VAL A 1 74 ? 11.690 27.830 25.985 1.00 48.09 74 VAL A O 1
ATOM 584 N N . LYS A 1 75 ? 9.706 27.300 26.906 1.00 51.59 75 LYS A N 1
ATOM 585 C CA . LYS A 1 75 ? 9.541 26.055 26.184 1.00 51.59 75 LYS A CA 1
ATOM 586 C C . LYS A 1 75 ? 9.213 26.570 24.817 1.00 51.59 75 LYS A C 1
ATOM 588 O O . LYS A 1 75 ? 8.109 27.072 24.643 1.00 51.59 75 LYS A O 1
ATOM 593 N N . GLU A 1 76 ? 10.218 26.551 23.953 1.00 50.72 76 GLU A N 1
ATOM 594 C CA . GLU A 1 76 ? 10.131 26.804 22.529 1.00 50.72 76 GLU A CA 1
ATOM 595 C C . GLU A 1 76 ? 8.762 26.298 22.088 1.00 50.72 76 GLU A C 1
ATOM 597 O O . GLU A 1 76 ? 8.490 25.091 22.109 1.00 50.72 76 GLU A O 1
ATOM 602 N N . GLU A 1 77 ? 7.828 27.235 21.914 1.00 49.47 77 GLU A N 1
ATOM 603 C CA . GLU A 1 77 ? 6.459 26.892 21.589 1.00 49.47 77 GLU A CA 1
ATOM 604 C C . GLU A 1 77 ? 6.559 26.258 20.216 1.00 49.47 77 GLU A C 1
ATOM 606 O O . GLU A 1 77 ? 6.827 26.929 19.219 1.00 49.47 77 GLU A O 1
ATOM 611 N N . ALA A 1 78 ? 6.435 24.929 20.193 1.00 55.22 78 ALA A N 1
ATOM 612 C CA . ALA A 1 78 ? 6.351 24.167 18.967 1.00 55.22 78 ALA A CA 1
ATOM 613 C C . ALA A 1 78 ? 5.383 24.910 18.031 1.00 55.22 78 ALA A C 1
ATOM 615 O O . ALA A 1 78 ? 4.318 25.327 18.505 1.00 55.22 78 ALA A O 1
ATOM 616 N N . PRO A 1 79 ? 5.751 25.100 16.750 1.00 53.91 79 PRO A N 1
ATOM 617 C CA . PRO A 1 79 ? 5.047 25.984 15.822 1.00 53.91 79 PRO A CA 1
ATOM 618 C C . PRO A 1 79 ? 3.538 25.748 15.901 1.00 53.91 79 PRO A C 1
ATOM 620 O O . PRO A 1 79 ? 3.149 24.588 16.090 1.00 53.91 79 PRO A O 1
ATOM 623 N N . PRO A 1 80 ? 2.699 26.801 15.774 1.00 52.19 80 PRO A N 1
ATOM 624 C CA . PRO A 1 80 ? 1.267 26.741 16.047 1.00 52.19 80 PRO A CA 1
ATOM 625 C C . PRO A 1 80 ? 0.671 25.529 15.344 1.00 52.19 80 PRO A C 1
ATOM 627 O O . PRO A 1 80 ? 0.506 25.507 14.124 1.00 52.19 80 PRO A O 1
ATOM 630 N N . GLN A 1 81 ? 0.428 24.472 16.125 1.00 54.91 81 GLN A N 1
ATOM 631 C CA . GLN A 1 81 ? -0.084 23.225 15.588 1.00 54.91 81 GLN A CA 1
ATOM 632 C C . GLN A 1 81 ? -1.449 23.573 15.016 1.00 54.91 81 GLN A C 1
ATOM 634 O O . GLN A 1 81 ? -2.338 23.981 15.769 1.00 54.91 81 GLN A O 1
ATOM 639 N N . ALA A 1 82 ? -1.595 23.445 13.693 1.00 56.94 82 ALA A N 1
ATOM 640 C CA . ALA A 1 82 ? -2.874 23.601 13.014 1.00 56.94 82 ALA A CA 1
ATOM 641 C C . ALA A 1 82 ? -3.964 22.895 13.839 1.00 56.94 82 ALA A C 1
ATOM 643 O O . ALA A 1 82 ? -3.685 21.827 14.406 1.00 56.94 82 ALA A O 1
ATOM 644 N N . PRO A 1 83 ? -5.174 23.475 13.973 1.00 47.81 83 PRO A N 1
ATOM 645 C CA . PRO A 1 83 ? -6.198 22.925 14.848 1.00 47.81 83 PRO A CA 1
ATOM 646 C C . PRO A 1 83 ? -6.410 21.457 14.490 1.00 47.81 83 PRO A C 1
ATOM 648 O O . PRO A 1 83 ? -6.903 21.145 13.407 1.00 47.81 83 PRO A O 1
ATOM 651 N N . LYS A 1 84 ? -5.981 20.557 15.390 1.00 59.41 84 LYS A N 1
ATOM 652 C CA . LYS A 1 84 ? -6.067 19.105 15.190 1.00 59.41 84 LYS A CA 1
ATOM 653 C C . LYS A 1 84 ? -7.503 18.805 14.807 1.00 59.41 84 LYS A C 1
ATOM 655 O O . LYS A 1 84 ? -8.406 19.051 15.617 1.00 59.41 84 LYS A O 1
ATOM 660 N N . SER A 1 85 ? -7.718 18.323 13.585 1.00 71.19 85 SER A N 1
ATOM 661 C CA . SER A 1 85 ? -9.071 18.074 13.113 1.00 71.19 85 SER A CA 1
ATOM 662 C C . SER A 1 85 ? -9.756 17.106 14.084 1.00 71.19 85 SER A C 1
ATOM 664 O O . SER A 1 85 ? -9.102 16.302 14.760 1.00 71.19 85 SER A O 1
ATOM 666 N N . LEU A 1 86 ? -11.089 17.145 14.185 1.00 60.16 86 LEU A N 1
ATOM 667 C CA . LEU A 1 86 ? -11.817 16.163 15.005 1.00 60.16 86 LEU A CA 1
ATOM 668 C C . LEU A 1 86 ? -11.434 14.719 14.635 1.00 60.16 86 LEU A C 1
ATOM 670 O O . LEU A 1 86 ? -11.442 13.837 15.494 1.00 60.16 86 LEU A O 1
ATOM 674 N N . ARG A 1 87 ? -11.047 14.501 13.371 1.00 63.47 87 ARG A N 1
ATOM 675 C CA . ARG A 1 87 ? -10.499 13.240 12.871 1.00 63.47 87 ARG A CA 1
ATOM 676 C C . ARG A 1 87 ? -9.130 12.939 13.483 1.00 63.47 87 ARG A C 1
ATOM 678 O O . ARG A 1 87 ? -8.968 11.856 14.031 1.00 63.47 87 ARG A O 1
ATOM 685 N N . ASP A 1 88 ? -8.200 13.887 13.497 1.00 69.06 88 ASP A N 1
ATOM 686 C CA . ASP A 1 88 ? -6.864 13.693 14.083 1.00 69.06 88 ASP A CA 1
ATOM 687 C C . ASP A 1 88 ? -6.936 13.411 15.582 1.00 69.06 88 ASP A C 1
ATOM 689 O O . ASP A 1 88 ? -6.283 12.492 16.073 1.00 69.06 88 ASP A O 1
ATOM 693 N N . ARG A 1 89 ? -7.798 14.120 16.324 1.00 63.56 89 ARG A N 1
ATOM 694 C CA . ARG A 1 89 ? -8.039 13.823 17.749 1.00 63.56 89 ARG A CA 1
ATOM 695 C C . ARG A 1 89 ? -8.597 12.415 17.960 1.00 63.56 89 ARG A C 1
ATOM 697 O O . ARG A 1 89 ? -8.171 11.725 18.886 1.00 63.56 89 ARG A O 1
ATOM 704 N N . ALA A 1 90 ? -9.527 11.989 17.107 1.00 62.69 90 ALA A N 1
ATOM 705 C CA . ALA A 1 90 ? -10.117 10.655 17.159 1.00 62.69 90 ALA A CA 1
ATOM 706 C C . ALA A 1 90 ? -9.092 9.550 16.836 1.00 62.69 90 ALA A C 1
ATOM 708 O O . ALA A 1 90 ? -9.129 8.487 17.451 1.00 62.69 90 ALA A O 1
ATOM 709 N N . LEU A 1 91 ? -8.160 9.814 15.919 1.00 67.75 91 LEU A N 1
ATOM 710 C CA . LEU A 1 91 ? -7.074 8.899 15.558 1.00 67.75 91 LEU A CA 1
ATOM 711 C C . LEU A 1 91 ? -5.952 8.875 16.608 1.00 67.75 91 LEU A C 1
ATOM 713 O O . LEU A 1 91 ? -5.350 7.832 16.831 1.00 67.75 91 LEU A O 1
ATOM 717 N N . THR A 1 92 ? -5.704 9.994 17.295 1.00 69.75 92 THR A N 1
ATOM 718 C CA . THR A 1 92 ? -4.670 10.096 18.342 1.00 69.75 92 THR A CA 1
ATOM 719 C C . THR A 1 92 ? -5.061 9.330 19.611 1.00 69.75 92 THR A C 1
ATOM 721 O O . THR A 1 92 ? -4.197 8.787 20.295 1.00 69.75 92 THR A O 1
ATOM 724 N N . ASN A 1 93 ? -6.358 9.263 19.945 1.00 71.69 93 ASN A N 1
ATOM 725 C CA . ASN A 1 93 ? -6.851 8.484 21.083 1.00 71.69 93 ASN A CA 1
ATOM 726 C C . ASN A 1 93 ? -7.895 7.435 20.645 1.00 71.69 93 ASN A C 1
ATOM 728 O O . ASN A 1 93 ? -9.101 7.632 20.837 1.00 71.69 93 ASN A O 1
ATOM 732 N N . PRO A 1 94 ? -7.439 6.296 20.096 1.00 67.56 94 PRO A N 1
ATOM 733 C CA . PRO A 1 94 ? -8.299 5.223 19.591 1.00 67.56 94 PRO A CA 1
ATOM 734 C C . PRO A 1 94 ? -9.180 4.598 20.686 1.00 67.56 94 PRO A C 1
ATOM 736 O O . PRO A 1 94 ? -10.272 4.108 20.404 1.00 67.56 94 PRO A O 1
ATOM 739 N N . ALA A 1 95 ? -8.761 4.663 21.957 1.00 68.88 95 ALA A N 1
ATOM 740 C CA . ALA A 1 95 ? -9.531 4.147 23.089 1.00 68.88 95 ALA A CA 1
ATOM 741 C C . ALA A 1 95 ? -10.836 4.931 23.326 1.00 68.88 95 ALA A C 1
ATOM 743 O O . ALA A 1 95 ? -11.805 4.381 23.843 1.00 68.88 95 ALA A O 1
ATOM 744 N N . ARG A 1 96 ? -10.903 6.198 22.889 1.00 70.69 96 ARG A N 1
ATOM 745 C CA . ARG A 1 96 ? -12.125 7.020 22.958 1.00 70.69 96 ARG A CA 1
ATOM 746 C C . ARG A 1 96 ? -13.123 6.709 21.833 1.00 70.69 96 ARG A C 1
ATOM 748 O O . ARG A 1 96 ? -14.234 7.244 21.828 1.00 70.69 96 ARG A O 1
ATOM 755 N N . LEU A 1 97 ? -12.773 5.841 20.877 1.00 74.88 97 LEU A N 1
ATOM 756 C CA . LEU A 1 97 ? -13.665 5.429 19.791 1.00 74.88 97 LEU A CA 1
ATOM 757 C C . LEU A 1 97 ? -14.673 4.397 20.304 1.00 74.88 97 LEU A C 1
ATOM 759 O O . LEU A 1 97 ? -14.424 3.195 20.319 1.00 74.88 97 LEU A O 1
ATOM 763 N N . ARG A 1 98 ? -15.845 4.884 20.721 1.00 74.69 98 ARG A N 1
ATOM 764 C CA . ARG A 1 98 ? -16.889 4.050 21.335 1.00 74.69 98 ARG A CA 1
ATOM 765 C C . ARG A 1 98 ? -17.623 3.141 20.338 1.00 74.69 98 ARG A C 1
ATOM 767 O O . ARG A 1 98 ? -18.072 2.069 20.719 1.00 74.69 98 ARG A O 1
ATOM 774 N N . THR A 1 99 ? -17.732 3.538 19.065 1.00 85.88 99 THR A N 1
ATOM 775 C CA . THR A 1 99 ? -18.520 2.803 18.057 1.00 85.88 99 THR A CA 1
ATOM 776 C C . THR A 1 99 ? -17.656 1.932 17.133 1.00 85.88 99 THR A C 1
ATOM 778 O O . THR A 1 99 ? -16.557 2.344 16.740 1.00 85.88 99 THR A O 1
ATOM 781 N N . PRO A 1 100 ? -18.152 0.755 16.696 1.00 85.19 100 PRO A N 1
ATOM 782 C CA . PRO A 1 100 ? -17.405 -0.150 15.815 1.00 85.19 100 PRO A CA 1
ATOM 783 C C . PRO A 1 100 ? -17.108 0.473 14.442 1.00 85.19 100 PRO A C 1
ATOM 785 O O . PRO A 1 100 ? -16.078 0.193 13.837 1.00 85.19 100 PRO A O 1
ATOM 788 N N . ALA A 1 101 ? -17.964 1.374 13.948 1.00 85.56 101 ALA A N 1
ATOM 789 C CA . ALA A 1 101 ? -17.702 2.131 12.721 1.00 85.56 101 ALA A CA 1
ATOM 790 C C . ALA A 1 101 ? -16.456 3.029 12.837 1.00 85.56 101 ALA A C 1
ATOM 792 O O . ALA A 1 101 ? -15.620 3.044 11.934 1.00 85.56 101 ALA A O 1
ATOM 793 N N . ARG A 1 102 ? -16.290 3.728 13.967 1.00 85.00 102 ARG A N 1
ATOM 794 C CA . ARG A 1 102 ? -15.125 4.589 14.211 1.00 85.00 102 ARG A CA 1
ATOM 795 C C . ARG A 1 102 ? -13.839 3.779 14.376 1.00 85.00 102 ARG A C 1
ATOM 797 O O . ARG A 1 102 ? -12.816 4.161 13.817 1.00 85.00 102 ARG A O 1
ATOM 804 N N . LYS A 1 103 ? -13.907 2.635 15.065 1.00 89.12 103 LYS A N 1
ATOM 805 C CA . LYS A 1 103 ? -12.771 1.707 15.196 1.00 89.12 103 LYS A CA 1
ATOM 806 C C . LYS A 1 103 ? -12.317 1.154 13.841 1.00 89.12 103 LYS A C 1
ATOM 808 O O . LYS A 1 103 ? -11.128 1.193 13.546 1.00 89.12 103 LYS A O 1
ATOM 813 N N . ARG A 1 104 ? -13.253 0.739 12.974 1.00 90.69 104 ARG A N 1
ATOM 814 C CA . ARG A 1 104 ? -12.954 0.317 11.589 1.00 90.69 104 ARG A CA 1
ATOM 815 C C . ARG A 1 104 ? -12.284 1.4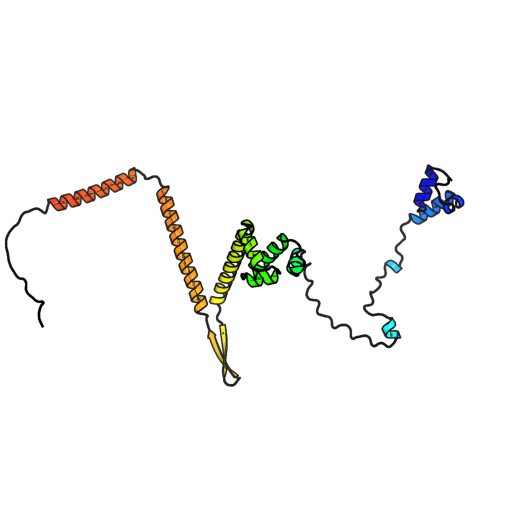25 10.774 1.00 90.69 104 ARG A C 1
ATOM 817 O O . ARG A 1 104 ? -11.321 1.162 10.060 1.00 90.69 104 ARG A O 1
ATOM 824 N N . ALA A 1 105 ? -12.763 2.664 10.898 1.00 88.75 105 ALA A N 1
ATOM 825 C CA . ALA A 1 105 ? -12.175 3.806 10.201 1.00 88.75 105 ALA A CA 1
ATOM 826 C C . ALA A 1 105 ? -10.743 4.114 10.678 1.00 88.75 105 ALA A C 1
ATOM 828 O O . ALA A 1 105 ? -9.873 4.351 9.842 1.00 88.75 105 ALA A O 1
ATOM 829 N N . SER A 1 106 ? -10.495 4.064 11.992 1.00 89.56 106 SER A N 1
ATOM 830 C CA . SER A 1 106 ? -9.155 4.227 12.574 1.00 89.56 106 SER A CA 1
ATOM 831 C C . SER A 1 106 ? -8.209 3.106 12.148 1.00 89.56 106 SER A C 1
ATOM 833 O O . SER A 1 106 ? -7.111 3.389 11.677 1.00 89.56 106 SER A O 1
ATOM 835 N N . PHE A 1 107 ? -8.658 1.849 12.205 1.00 92.50 107 PHE A N 1
ATOM 836 C CA . PHE A 1 107 ? -7.885 0.712 11.709 1.00 92.50 107 PHE A CA 1
ATOM 837 C C . PHE A 1 107 ? -7.483 0.893 10.244 1.00 92.50 107 PHE A C 1
ATOM 839 O O . PHE A 1 107 ? -6.306 0.786 9.921 1.00 92.50 107 PHE A O 1
ATOM 846 N N . ARG A 1 108 ? -8.431 1.248 9.367 1.00 91.94 108 ARG A N 1
ATOM 847 C CA . ARG A 1 108 ? -8.151 1.484 7.944 1.00 91.94 108 ARG A CA 1
ATOM 848 C C . ARG A 1 108 ? -7.112 2.586 7.733 1.00 91.94 108 ARG A C 1
ATOM 850 O O . ARG A 1 108 ? -6.239 2.436 6.886 1.00 91.94 108 ARG A O 1
ATOM 857 N N . TYR A 1 109 ? -7.209 3.678 8.489 1.00 90.44 109 TYR A N 1
ATOM 858 C CA . TYR A 1 109 ? -6.234 4.766 8.425 1.00 90.44 109 TYR A CA 1
ATOM 859 C C . TYR A 1 109 ? -4.827 4.276 8.789 1.00 90.44 109 TYR A C 1
ATOM 861 O O . TYR A 1 109 ? -3.885 4.480 8.029 1.00 90.44 109 TYR A O 1
ATOM 869 N N . HIS A 1 110 ? -4.683 3.567 9.911 1.00 91.81 110 HIS A N 1
ATOM 870 C CA . HIS A 1 110 ? -3.383 3.039 10.326 1.00 91.81 110 HIS A CA 1
ATOM 871 C C . HIS A 1 110 ? -2.860 1.943 9.393 1.00 91.81 110 HIS A C 1
ATOM 873 O O . HIS A 1 110 ? -1.656 1.874 9.162 1.00 91.81 110 HIS A O 1
ATOM 879 N N . LEU A 1 111 ? -3.746 1.133 8.811 1.00 94.12 111 LEU A N 1
ATOM 880 C CA . LEU A 1 111 ? -3.377 0.117 7.831 1.00 94.12 111 LEU A CA 1
ATOM 881 C C . LEU A 1 111 ? -2.812 0.749 6.555 1.00 94.12 111 LEU A C 1
ATOM 883 O O . LEU A 1 111 ? -1.780 0.297 6.076 1.00 94.12 111 LEU A O 1
ATOM 887 N N . ALA A 1 112 ? -3.433 1.819 6.049 1.00 92.06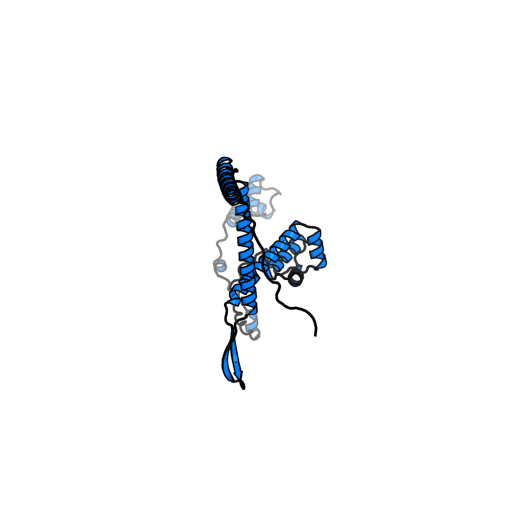 112 ALA A N 1
ATOM 888 C CA . ALA A 1 112 ? -2.930 2.548 4.885 1.00 92.06 112 ALA A CA 1
ATOM 889 C C . ALA A 1 112 ? -1.559 3.205 5.144 1.00 92.06 112 ALA A C 1
ATOM 891 O O . ALA A 1 112 ? -0.756 3.333 4.225 1.00 92.06 112 ALA A O 1
ATOM 892 N N . MET A 1 113 ? -1.278 3.591 6.393 1.00 90.06 113 MET A N 1
ATOM 893 C CA . MET A 1 113 ? -0.004 4.204 6.780 1.00 90.06 113 MET A CA 1
ATOM 894 C C . MET A 1 113 ? 1.123 3.187 6.997 1.00 90.06 113 MET A C 1
ATOM 896 O O . MET A 1 113 ? 2.232 3.406 6.524 1.00 90.06 113 MET A O 1
ATOM 900 N N . CYS A 1 114 ? 0.870 2.098 7.728 1.00 90.69 114 CYS A N 1
ATOM 901 C CA . CYS A 1 114 ? 1.908 1.125 8.090 1.00 90.69 114 CYS A CA 1
ATOM 902 C C . CYS A 1 114 ? 2.023 -0.011 7.067 1.00 90.69 114 CYS A C 1
ATOM 904 O O . CYS A 1 114 ? 3.124 -0.395 6.684 1.00 90.69 114 CYS A O 1
ATOM 906 N N . GLY A 1 115 ? 0.887 -0.558 6.627 1.00 89.06 115 GLY A N 1
ATOM 907 C CA . GLY A 1 115 ? 0.808 -1.760 5.785 1.00 89.06 115 GLY A CA 1
ATOM 908 C C . GLY A 1 115 ? 0.809 -3.074 6.556 1.00 89.06 115 GLY A C 1
ATOM 909 O O . GLY A 1 115 ? 0.515 -4.116 5.979 1.00 89.06 115 GLY A O 1
ATOM 910 N N . PHE A 1 116 ? 1.081 -3.040 7.863 1.00 92.88 116 PHE A N 1
ATOM 911 C CA . PHE A 1 116 ? 1.084 -4.226 8.709 1.00 92.88 116 PHE A CA 1
ATOM 912 C C . PHE A 1 116 ? -0.166 -4.306 9.588 1.00 92.88 116 PHE A C 1
ATOM 914 O O . PHE A 1 116 ? -0.502 -3.376 10.324 1.00 92.88 116 PHE A O 1
ATOM 921 N N . VAL A 1 117 ? -0.852 -5.451 9.537 1.00 93.75 117 VAL A N 1
ATOM 922 C CA . VAL A 1 117 ? -2.145 -5.653 10.208 1.00 93.75 117 VAL A CA 1
ATOM 923 C C . VAL A 1 117 ? -2.015 -5.615 11.727 1.00 93.75 117 VAL A C 1
ATOM 925 O O . VAL A 1 117 ? -2.858 -5.011 12.387 1.00 93.75 117 VAL A O 1
ATOM 928 N N . ALA A 1 118 ? -0.981 -6.241 12.299 1.00 93.31 118 ALA A N 1
ATOM 929 C CA . ALA A 1 118 ? -0.843 -6.295 13.754 1.00 93.31 118 ALA A CA 1
ATOM 930 C C . ALA A 1 118 ? -0.590 -4.904 14.346 1.00 93.31 118 ALA A C 1
ATOM 932 O O . ALA A 1 118 ? -1.258 -4.514 15.298 1.00 93.31 118 ALA A O 1
ATOM 933 N N . GLU A 1 119 ? 0.300 -4.132 13.726 1.00 92.44 119 GLU A N 1
ATOM 934 C CA . GLU A 1 119 ? 0.605 -2.773 14.164 1.00 92.44 119 GLU A CA 1
ATOM 935 C C . GLU A 1 119 ? -0.610 -1.848 13.997 1.00 92.44 119 GLU A C 1
ATOM 937 O O . GLU A 1 119 ? -0.950 -1.080 14.899 1.00 92.44 119 GLU A O 1
ATOM 942 N N . ALA A 1 120 ? -1.336 -1.962 12.880 1.00 92.94 120 ALA A N 1
ATOM 943 C CA . ALA A 1 120 ? -2.572 -1.212 12.673 1.00 92.94 120 ALA A CA 1
ATOM 944 C C . ALA A 1 120 ? -3.657 -1.574 13.706 1.00 92.94 120 ALA A C 1
ATOM 946 O O . ALA A 1 120 ? -4.380 -0.693 14.175 1.00 92.94 120 ALA A O 1
ATOM 947 N N . ALA A 1 121 ? -3.760 -2.849 14.093 1.00 92.69 121 ALA A N 1
ATOM 948 C CA . ALA A 1 121 ? -4.696 -3.326 15.109 1.00 92.69 121 ALA A CA 1
ATOM 949 C C . ALA A 1 121 ? -4.356 -2.786 16.508 1.00 92.69 121 ALA A C 1
ATOM 951 O O . ALA A 1 121 ? -5.241 -2.313 17.226 1.00 92.69 121 ALA A O 1
ATOM 952 N N . GLU A 1 122 ? -3.073 -2.785 16.870 1.00 91.50 122 GLU A N 1
ATOM 953 C CA . GLU A 1 122 ? -2.579 -2.232 18.134 1.00 91.50 122 GLU A CA 1
ATOM 954 C C . GLU A 1 122 ? -2.806 -0.723 18.229 1.00 91.50 122 GLU A C 1
ATOM 956 O O . GLU A 1 122 ? -3.271 -0.227 19.263 1.00 91.50 122 GLU A O 1
ATOM 961 N N . ARG A 1 123 ? -2.556 0.003 17.132 1.00 89.44 123 ARG A N 1
ATOM 962 C CA . ARG A 1 123 ? -2.837 1.440 17.022 1.00 89.44 123 ARG A CA 1
ATOM 963 C C . ARG A 1 123 ? -4.333 1.738 17.041 1.00 89.44 123 ARG A C 1
ATOM 965 O O . ARG A 1 123 ? -4.732 2.716 17.647 1.00 89.44 123 ARG A O 1
ATOM 972 N N . ALA A 1 124 ? -5.178 0.888 16.463 1.00 89.50 124 ALA A N 1
ATOM 973 C CA . ALA A 1 124 ? -6.634 1.046 16.529 1.00 89.50 124 ALA A CA 1
ATOM 974 C C . ALA A 1 124 ? -7.257 0.530 17.842 1.00 89.50 124 ALA A C 1
ATOM 976 O O . ALA A 1 124 ? -8.455 0.722 18.064 1.00 89.50 124 ALA A O 1
ATOM 977 N N . LYS A 1 125 ? -6.470 -0.128 18.708 1.00 89.69 125 LYS A N 1
ATOM 978 C CA . LYS A 1 125 ? -6.926 -0.803 19.937 1.00 89.69 125 LYS A CA 1
ATOM 979 C C . LYS A 1 125 ? -8.080 -1.783 19.672 1.00 89.69 125 LYS A C 1
ATOM 981 O O . LYS A 1 125 ? -9.086 -1.799 20.387 1.00 89.69 125 LYS A O 1
ATOM 986 N N . VAL A 1 126 ? -7.939 -2.600 18.625 1.00 91.44 126 VAL A N 1
ATOM 987 C CA . VAL A 1 126 ? -8.888 -3.665 18.257 1.00 91.44 126 VAL A CA 1
ATOM 988 C C . VAL A 1 126 ? -8.154 -5.001 18.217 1.00 91.44 126 VAL A C 1
ATOM 990 O O . VAL A 1 126 ? -7.044 -5.081 17.701 1.00 91.44 126 VAL A O 1
ATOM 993 N N . ASN A 1 127 ? -8.772 -6.061 18.740 1.00 93.25 127 ASN A N 1
ATOM 994 C CA . ASN A 1 127 ? -8.212 -7.405 18.627 1.00 93.25 127 ASN A CA 1
ATOM 995 C C . ASN A 1 127 ? -8.236 -7.883 17.161 1.00 93.25 127 ASN A C 1
ATOM 997 O O . ASN A 1 127 ? -9.201 -7.640 16.433 1.00 93.25 127 ASN A O 1
ATOM 1001 N N . ARG A 1 128 ? -7.196 -8.606 16.735 1.00 94.38 128 ARG A N 1
ATOM 1002 C CA . ARG A 1 128 ? -7.063 -9.132 15.367 1.00 94.38 128 ARG A CA 1
ATOM 1003 C C . ARG A 1 128 ? -8.215 -10.071 15.005 1.00 94.38 128 ARG A C 1
ATOM 1005 O O . ARG A 1 128 ? -8.730 -9.982 13.898 1.00 94.38 128 ARG A O 1
ATOM 1012 N N . SER A 1 129 ? -8.671 -10.904 15.943 1.00 95.62 129 SER A N 1
ATOM 1013 C CA . SER A 1 129 ? -9.816 -11.804 15.727 1.00 95.62 129 SER A CA 1
ATOM 1014 C C . SER A 1 129 ? -11.091 -11.043 15.356 1.00 95.62 129 SER A C 1
ATOM 1016 O O . SER A 1 129 ? -11.802 -11.427 14.434 1.00 95.62 129 SER A O 1
ATOM 1018 N N . THR A 1 130 ? -11.350 -9.911 16.015 1.00 94.38 130 THR A N 1
ATOM 1019 C CA . THR A 1 130 ? -12.491 -9.041 15.705 1.00 94.38 130 THR A CA 1
ATOM 1020 C C . THR A 1 130 ? -12.366 -8.406 14.320 1.00 94.38 130 THR A C 1
ATOM 1022 O O . THR A 1 130 ? -13.364 -8.277 13.619 1.00 94.38 130 THR A O 1
ATOM 1025 N N . LEU A 1 131 ? -11.151 -8.024 13.914 1.00 94.56 131 LEU A N 1
ATOM 1026 C CA . LEU A 1 131 ? -10.892 -7.452 12.592 1.00 94.56 131 LEU A CA 1
ATOM 1027 C C . LEU A 1 131 ? -11.135 -8.465 11.470 1.00 94.56 131 LEU A C 1
ATOM 1029 O O . LEU A 1 131 ? -11.774 -8.112 10.483 1.00 94.56 131 LEU A O 1
ATOM 1033 N N . TYR A 1 132 ? -10.667 -9.704 11.633 1.00 95.00 132 TYR A N 1
ATOM 1034 C CA . TYR A 1 132 ? -10.932 -10.772 10.666 1.00 95.00 132 TYR A CA 1
ATOM 1035 C C . TYR A 1 132 ? -12.417 -11.122 10.610 1.00 95.00 132 TYR A C 1
ATOM 1037 O O . TYR A 1 132 ? -12.976 -11.155 9.523 1.00 95.00 132 TYR A O 1
ATOM 1045 N N . ARG A 1 133 ? -13.098 -11.208 11.759 1.00 95.44 133 ARG A N 1
ATOM 1046 C CA . ARG A 1 133 ? -14.555 -11.387 11.774 1.00 95.44 133 ARG A CA 1
ATOM 1047 C C . ARG A 1 133 ? -15.283 -10.284 10.997 1.00 95.44 133 ARG A C 1
ATOM 1049 O O . ARG A 1 133 ? -16.178 -10.566 10.214 1.00 95.44 133 ARG A O 1
ATOM 1056 N N . TRP A 1 134 ? -14.876 -9.021 11.156 1.00 94.69 134 TRP A N 1
ATOM 1057 C CA . TRP A 1 134 ? -15.439 -7.925 10.360 1.00 94.69 134 TRP A CA 1
ATOM 1058 C C . TRP A 1 134 ? -15.109 -8.020 8.874 1.00 94.69 134 TRP A C 1
ATOM 1060 O O . TRP A 1 134 ? -15.884 -7.518 8.069 1.00 94.69 134 TRP A O 1
ATOM 1070 N N . ARG A 1 135 ? -13.964 -8.597 8.503 1.00 95.06 135 ARG A N 1
ATOM 1071 C CA . ARG A 1 135 ? -13.616 -8.835 7.100 1.00 95.06 135 ARG A CA 1
ATOM 1072 C C . ARG A 1 135 ? -14.588 -9.831 6.471 1.00 95.06 135 ARG A C 1
ATOM 1074 O O . ARG A 1 135 ? -15.041 -9.579 5.361 1.00 95.06 135 ARG A O 1
ATOM 1081 N N . ASP A 1 136 ? -14.954 -10.871 7.210 1.00 96.12 136 ASP A N 1
ATOM 1082 C CA . ASP A 1 136 ? -15.858 -11.920 6.733 1.00 96.12 136 ASP A CA 1
ATOM 1083 C C . ASP A 1 136 ? -17.324 -11.450 6.712 1.00 96.12 136 ASP A C 1
ATOM 1085 O O . ASP A 1 136 ? -18.040 -11.668 5.741 1.00 96.12 136 ASP A O 1
ATOM 1089 N N . GLU A 1 137 ? -17.770 -10.741 7.755 1.00 95.88 137 GLU A N 1
ATOM 1090 C CA . GLU A 1 137 ? -19.157 -10.261 7.881 1.00 95.88 137 GLU A CA 1
ATOM 1091 C C . GLU A 1 137 ? -19.486 -9.084 6.941 1.00 95.88 137 GLU A C 1
ATOM 1093 O O . GLU A 1 137 ? -20.652 -8.844 6.624 1.00 95.88 137 GLU A O 1
ATOM 1098 N N . LEU A 1 138 ? -18.490 -8.280 6.546 1.00 95.19 138 LEU A N 1
ATOM 1099 C CA . LEU A 1 138 ? -18.709 -6.996 5.873 1.00 95.19 138 LEU A CA 1
ATOM 1100 C C . LEU A 1 138 ? -17.871 -6.892 4.587 1.00 95.19 138 LEU A C 1
ATOM 1102 O O . LEU A 1 138 ? -16.744 -6.384 4.628 1.00 95.19 138 LEU A O 1
ATOM 1106 N N . PRO A 1 139 ? -18.446 -7.220 3.414 1.00 94.69 139 PRO A N 1
ATOM 1107 C CA . PRO A 1 139 ? -17.726 -7.203 2.136 1.00 94.69 139 PRO A CA 1
ATOM 1108 C C . PRO A 1 139 ? -17.082 -5.847 1.822 1.00 94.69 139 PRO A C 1
ATOM 1110 O O . PRO A 1 139 ? -15.911 -5.754 1.463 1.00 94.69 139 PRO A O 1
ATOM 1113 N N . ARG A 1 140 ? -17.807 -4.751 2.082 1.00 93.56 140 ARG A N 1
ATOM 1114 C CA . ARG A 1 140 ? -17.296 -3.386 1.877 1.00 93.56 140 ARG A CA 1
ATOM 1115 C C . ARG A 1 140 ? -16.073 -3.071 2.746 1.00 93.56 140 ARG A C 1
ATOM 1117 O O . ARG A 1 140 ? -15.241 -2.251 2.365 1.00 93.56 140 ARG A O 1
ATOM 1124 N N . PHE A 1 141 ? -15.971 -3.664 3.937 1.00 93.56 141 PHE A N 1
ATOM 1125 C CA . PHE A 1 141 ? -14.801 -3.489 4.796 1.00 93.56 141 PHE A CA 1
ATOM 1126 C C . PHE A 1 141 ? -13.607 -4.284 4.261 1.00 93.56 141 PHE A C 1
ATOM 1128 O O . PHE A 1 141 ? -12.510 -3.731 4.234 1.00 93.56 141 PHE A O 1
ATOM 1135 N N . ALA A 1 142 ? -13.827 -5.508 3.771 1.00 95.50 142 ALA A N 1
ATOM 1136 C CA . ALA A 1 142 ? -12.798 -6.306 3.107 1.00 95.50 142 ALA A CA 1
ATOM 1137 C C . ALA A 1 142 ? -12.227 -5.594 1.871 1.00 95.50 142 ALA A C 1
ATOM 1139 O O . ALA A 1 142 ? -11.019 -5.408 1.779 1.00 95.50 142 ALA A O 1
ATOM 1140 N N . GLU A 1 143 ? -13.079 -5.055 0.995 1.00 96.25 143 GLU A N 1
ATOM 1141 C CA . GLU A 1 143 ? -12.613 -4.289 -0.169 1.00 96.25 143 GLU A CA 1
ATOM 1142 C C . GLU A 1 143 ? -11.758 -3.077 0.220 1.00 96.25 143 GLU A C 1
ATOM 1144 O O . GLU A 1 143 ? -10.747 -2.773 -0.412 1.00 96.25 143 GLU A O 1
ATOM 1149 N N . LEU A 1 144 ? -12.176 -2.337 1.252 1.00 94.00 144 LEU A N 1
ATOM 1150 C CA . LEU A 1 144 ? -11.430 -1.175 1.735 1.00 94.00 144 LEU A CA 1
ATOM 1151 C C . LEU A 1 144 ? -10.110 -1.572 2.398 1.00 94.00 144 LEU A C 1
ATOM 1153 O O . LEU A 1 144 ? -9.152 -0.801 2.338 1.00 94.00 144 LEU A O 1
ATOM 1157 N N . TRP A 1 145 ? -10.067 -2.740 3.030 1.00 95.00 145 TRP A N 1
ATOM 1158 C CA . TRP A 1 145 ? -8.855 -3.319 3.586 1.00 95.00 145 TRP A CA 1
ATOM 1159 C C . TRP A 1 145 ? -7.871 -3.661 2.470 1.00 95.00 145 TRP A C 1
ATOM 1161 O O . TRP A 1 145 ? -6.730 -3.201 2.502 1.00 95.00 145 TRP A O 1
ATOM 1171 N N . ASP A 1 146 ? -8.315 -4.411 1.465 1.00 95.44 146 ASP A N 1
ATOM 1172 C CA . ASP A 1 146 ? -7.469 -4.838 0.352 1.00 95.44 146 ASP A CA 1
ATOM 1173 C C . ASP A 1 146 ? -6.957 -3.622 -0.439 1.00 95.44 146 ASP A C 1
ATOM 1175 O O . ASP A 1 146 ? -5.776 -3.549 -0.778 1.00 95.44 146 ASP A O 1
ATOM 1179 N N . LYS A 1 147 ? -7.803 -2.596 -0.630 1.00 95.56 147 LYS A N 1
ATOM 1180 C CA . LYS A 1 147 ? -7.396 -1.301 -1.206 1.00 95.56 147 LYS A CA 1
ATOM 1181 C C . LYS A 1 147 ? -6.313 -0.604 -0.382 1.00 95.56 147 LYS A C 1
ATOM 1183 O O . LYS A 1 147 ? -5.376 -0.065 -0.965 1.00 95.56 147 LYS A O 1
ATOM 1188 N N . ALA A 1 148 ? -6.423 -0.603 0.948 1.00 94.19 148 ALA A N 1
ATOM 1189 C CA . ALA A 1 148 ? -5.426 0.019 1.819 1.00 94.19 148 ALA A CA 1
ATOM 1190 C C . ALA A 1 148 ? -4.074 -0.709 1.754 1.00 94.19 148 ALA A C 1
ATOM 1192 O O . ALA A 1 148 ? -3.038 -0.050 1.673 1.00 94.19 148 ALA A O 1
ATOM 1193 N N . ILE A 1 149 ? -4.081 -2.049 1.725 1.00 94.44 149 ILE A N 1
ATOM 1194 C CA . ILE A 1 149 ? -2.860 -2.843 1.526 1.00 94.44 149 ILE A CA 1
ATOM 1195 C C . ILE A 1 149 ? -2.256 -2.533 0.160 1.00 94.44 149 ILE A C 1
ATOM 1197 O O . ILE A 1 149 ? -1.092 -2.160 0.093 1.00 94.44 149 ILE A O 1
ATOM 1201 N N . ALA A 1 150 ? -3.046 -2.604 -0.913 1.00 94.12 150 ALA A N 1
ATOM 1202 C CA . ALA A 1 150 ? -2.559 -2.343 -2.264 1.00 94.12 150 ALA A CA 1
ATOM 1203 C C . ALA A 1 150 ? -1.960 -0.934 -2.408 1.00 94.12 150 ALA A C 1
ATOM 1205 O O . ALA A 1 150 ? -0.927 -0.765 -3.053 1.00 94.12 150 ALA A O 1
ATOM 1206 N N . GLN A 1 151 ? -2.580 0.077 -1.791 1.00 93.81 151 GLN A N 1
ATOM 1207 C CA . GLN A 1 151 ? -2.045 1.438 -1.768 1.00 93.81 151 GLN A CA 1
ATOM 1208 C C . GLN A 1 151 ? -0.694 1.500 -1.047 1.00 93.81 151 GLN A C 1
ATOM 1210 O O . GLN A 1 151 ? 0.237 2.123 -1.554 1.00 93.81 151 GLN A O 1
ATOM 1215 N N . ARG A 1 152 ? -0.573 0.855 0.117 1.00 93.94 152 ARG A N 1
ATOM 1216 C CA . ARG A 1 152 ? 0.675 0.863 0.882 1.00 93.94 152 ARG A CA 1
ATOM 1217 C C . ARG A 1 152 ? 1.782 0.068 0.196 1.00 93.94 152 ARG A C 1
ATOM 1219 O O . ARG A 1 152 ? 2.914 0.529 0.203 1.00 93.94 152 ARG A O 1
ATOM 1226 N N . THR A 1 153 ? 1.465 -1.068 -0.422 1.00 92.50 153 THR A N 1
ATOM 1227 C CA . THR A 1 153 ? 2.423 -1.842 -1.224 1.00 92.50 153 THR A CA 1
ATOM 1228 C C . THR A 1 153 ? 2.998 -0.987 -2.347 1.00 92.50 153 THR A C 1
ATOM 1230 O O . THR A 1 153 ? 4.211 -0.882 -2.441 1.00 92.50 153 THR A O 1
ATOM 1233 N N . ARG A 1 154 ? 2.152 -0.271 -3.103 1.00 92.00 154 ARG A N 1
ATOM 1234 C CA . ARG A 1 154 ? 2.622 0.652 -4.152 1.00 92.00 154 ARG A CA 1
ATOM 1235 C C . ARG A 1 154 ? 3.568 1.721 -3.606 1.00 92.00 154 ARG A C 1
ATOM 1237 O O . ARG A 1 154 ? 4.616 1.945 -4.191 1.00 92.00 154 ARG A O 1
ATOM 1244 N N . ALA A 1 155 ? 3.223 2.332 -2.471 1.00 92.81 155 ALA A N 1
ATOM 1245 C CA . ALA A 1 155 ? 4.077 3.341 -1.846 1.00 92.81 155 ALA A CA 1
ATOM 1246 C C . ALA A 1 155 ? 5.443 2.769 -1.421 1.00 92.81 155 ALA A C 1
ATOM 1248 O O . ALA A 1 155 ? 6.467 3.400 -1.647 1.00 92.81 155 ALA A O 1
ATOM 1249 N N . VAL A 1 156 ? 5.465 1.562 -0.845 1.00 92.44 156 VAL A N 1
ATOM 1250 C CA . VAL A 1 156 ? 6.719 0.879 -0.487 1.00 92.44 156 VAL A CA 1
ATOM 1251 C C . VAL A 1 156 ? 7.533 0.535 -1.733 1.00 92.44 156 VAL A C 1
ATOM 1253 O O . VAL A 1 156 ? 8.751 0.688 -1.719 1.00 92.44 156 VAL A O 1
ATOM 1256 N N . ASP A 1 157 ? 6.886 0.103 -2.813 1.00 91.81 157 ASP A N 1
ATOM 1257 C CA . ASP A 1 157 ? 7.586 -0.197 -4.059 1.00 91.81 157 ASP A CA 1
ATOM 1258 C C . ASP A 1 157 ? 8.228 1.066 -4.662 1.00 91.81 157 ASP A C 1
ATOM 12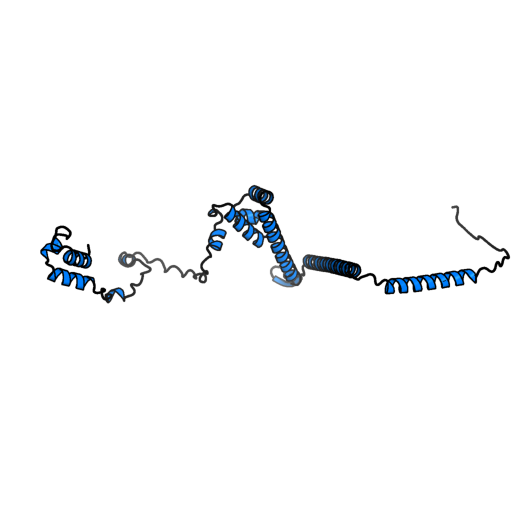60 O O . ASP A 1 157 ? 9.345 1.002 -5.176 1.00 91.81 157 ASP A O 1
ATOM 1264 N N . ASP A 1 158 ? 7.553 2.215 -4.579 1.00 91.75 158 ASP A N 1
ATOM 1265 C CA . ASP A 1 158 ? 8.093 3.505 -5.023 1.00 91.75 158 ASP A CA 1
ATOM 1266 C C . ASP A 1 158 ? 9.293 3.933 -4.155 1.00 91.75 158 ASP A C 1
ATOM 1268 O O . ASP A 1 158 ? 10.330 4.334 -4.690 1.00 91.75 158 ASP A O 1
ATOM 1272 N N . ASP A 1 159 ? 9.212 3.752 -2.831 1.00 92.81 159 ASP A N 1
ATOM 1273 C CA . ASP A 1 159 ? 10.331 3.990 -1.907 1.00 92.81 159 ASP A CA 1
ATOM 1274 C C . ASP A 1 159 ? 11.540 3.089 -2.230 1.00 92.81 159 ASP A C 1
ATOM 1276 O O . ASP A 1 159 ? 12.690 3.538 -2.185 1.00 92.81 159 ASP A O 1
ATOM 1280 N N . ILE A 1 160 ? 11.301 1.820 -2.586 1.00 93.62 160 ILE A N 1
ATOM 1281 C CA . ILE A 1 160 ? 12.357 0.882 -2.999 1.00 93.62 160 ILE A CA 1
ATOM 1282 C C . ILE A 1 160 ? 13.020 1.358 -4.291 1.00 93.62 160 ILE A C 1
ATOM 1284 O O . ILE A 1 160 ? 14.246 1.323 -4.374 1.00 93.62 160 ILE A O 1
ATOM 1288 N N . ILE A 1 161 ? 12.252 1.825 -5.281 1.00 91.19 161 ILE A N 1
ATOM 1289 C CA . ILE A 1 161 ? 12.807 2.359 -6.535 1.00 91.19 161 ILE A CA 1
ATOM 1290 C C . ILE A 1 161 ? 13.701 3.567 -6.255 1.00 91.19 161 ILE A C 1
ATOM 1292 O O . ILE A 1 161 ? 14.834 3.616 -6.738 1.00 91.19 161 ILE A O 1
ATOM 1296 N N . LEU A 1 162 ? 13.221 4.513 -5.443 1.00 91.44 162 LEU A N 1
ATOM 1297 C CA . LEU A 1 162 ? 13.990 5.700 -5.067 1.00 91.44 162 LEU A CA 1
ATOM 1298 C C . LEU A 1 162 ? 15.287 5.323 -4.342 1.00 91.44 162 LEU A C 1
ATOM 1300 O O . LEU A 1 162 ? 16.346 5.887 -4.622 1.00 91.44 162 LEU A O 1
ATOM 1304 N N . ARG A 1 163 ? 15.226 4.341 -3.437 1.00 91.50 163 ARG A N 1
ATOM 1305 C CA . ARG A 1 163 ? 16.391 3.898 -2.669 1.00 91.50 163 ARG A CA 1
ATOM 1306 C C . ARG A 1 163 ? 17.372 3.056 -3.482 1.00 91.50 163 ARG A C 1
ATOM 1308 O O . ARG A 1 163 ? 18.571 3.163 -3.250 1.00 91.50 163 ARG A O 1
ATOM 1315 N N . ALA A 1 164 ? 16.901 2.258 -4.437 1.00 91.81 164 ALA A N 1
ATOM 1316 C CA . ALA A 1 164 ? 17.752 1.401 -5.264 1.00 91.81 164 ALA A CA 1
ATOM 1317 C C . ALA A 1 164 ? 18.783 2.201 -6.080 1.00 91.81 164 ALA A C 1
ATOM 1319 O O . ALA A 1 164 ? 19.890 1.719 -6.312 1.00 91.81 164 ALA A O 1
ATOM 1320 N N . GLY A 1 165 ? 18.435 3.428 -6.487 1.00 85.50 165 GLY A N 1
ATOM 1321 C CA . GLY A 1 165 ? 19.347 4.345 -7.179 1.00 85.50 165 GLY A CA 1
ATOM 1322 C C . GLY A 1 165 ? 20.341 5.064 -6.261 1.00 85.50 165 GLY A C 1
ATOM 1323 O O . GLY A 1 165 ? 21.257 5.726 -6.748 1.00 85.50 165 GLY A O 1
ATOM 1324 N N . HIS A 1 166 ? 20.182 4.953 -4.940 1.00 90.81 166 HIS A N 1
ATOM 1325 C CA . HIS A 1 166 ? 21.008 5.666 -3.978 1.00 90.81 166 HIS A CA 1
ATOM 1326 C C . HIS A 1 166 ? 22.263 4.863 -3.621 1.00 90.81 166 HIS A C 1
ATOM 1328 O O . HIS A 1 166 ? 22.206 3.685 -3.268 1.00 90.81 166 HIS A O 1
ATOM 1334 N N . VAL A 1 167 ? 23.417 5.525 -3.669 1.00 90.69 167 VAL A N 1
ATOM 1335 C CA . VAL A 1 167 ? 24.688 4.943 -3.225 1.00 90.69 167 VAL A CA 1
ATOM 1336 C C . VAL A 1 167 ? 24.866 5.238 -1.738 1.00 90.69 167 VAL A C 1
ATOM 1338 O O . VAL A 1 167 ? 24.896 6.401 -1.335 1.00 90.69 167 VAL A O 1
ATOM 1341 N N . GLU A 1 168 ? 25.007 4.200 -0.917 1.00 90.62 168 GLU A N 1
ATOM 1342 C CA . GLU A 1 168 ? 25.324 4.349 0.504 1.00 90.62 168 GLU A CA 1
ATOM 1343 C C . GLU A 1 168 ? 26.846 4.482 0.669 1.00 90.62 168 GLU A C 1
ATOM 1345 O O . GLU A 1 168 ? 27.613 3.605 0.260 1.00 90.62 168 GLU A O 1
ATOM 1350 N N . VAL A 1 169 ? 27.305 5.594 1.253 1.00 91.94 169 VAL A N 1
ATOM 1351 C CA . VAL A 1 169 ? 28.727 5.817 1.552 1.00 91.94 169 VAL A CA 1
ATOM 1352 C C . VAL A 1 169 ? 29.003 5.396 2.990 1.00 91.94 169 VAL A C 1
ATOM 1354 O O . VAL A 1 169 ? 28.596 6.065 3.937 1.00 91.94 169 VAL A O 1
ATOM 1357 N N . GLN A 1 170 ? 29.699 4.276 3.159 1.00 90.75 170 GLN A N 1
ATOM 1358 C CA . GLN A 1 170 ? 30.076 3.746 4.462 1.00 90.75 170 GLN A CA 1
ATOM 1359 C C . GLN A 1 170 ? 31.538 4.103 4.772 1.00 90.75 170 GLN A C 1
ATOM 1361 O O . GLN A 1 170 ? 32.428 3.741 3.997 1.00 90.75 170 GLN A O 1
ATOM 1366 N N . PRO A 1 171 ? 31.830 4.790 5.889 1.00 92.56 171 PRO A N 1
ATOM 1367 C CA . PRO A 1 171 ? 33.206 5.083 6.265 1.00 92.56 171 PRO A CA 1
ATOM 1368 C C . PRO A 1 171 ? 33.930 3.793 6.666 1.00 92.56 171 PRO A C 1
ATOM 1370 O O . PRO A 1 171 ? 33.413 2.992 7.446 1.00 92.56 171 PRO A O 1
ATOM 1373 N N . ILE A 1 172 ? 35.144 3.606 6.153 1.00 93.25 172 ILE A N 1
ATOM 1374 C CA . ILE A 1 172 ? 36.045 2.541 6.594 1.00 93.25 172 ILE A CA 1
ATOM 1375 C C . ILE A 1 172 ? 36.882 3.107 7.738 1.00 93.25 172 ILE A C 1
ATOM 1377 O O . ILE A 1 172 ? 37.677 4.033 7.544 1.00 93.25 172 ILE A O 1
ATOM 1381 N N . LEU A 1 173 ? 36.686 2.558 8.935 1.00 94.25 173 LEU A N 1
ATOM 1382 C CA . LEU A 1 173 ? 37.447 2.914 10.127 1.00 94.25 173 LEU A CA 1
ATOM 1383 C C . LEU A 1 173 ? 38.502 1.840 10.399 1.00 94.25 173 LEU A C 1
ATOM 1385 O O . LEU A 1 173 ? 38.193 0.650 10.396 1.00 94.25 173 LEU A O 1
ATOM 1389 N N . TYR A 1 174 ? 39.730 2.263 10.680 1.00 91.44 174 TYR A N 1
ATOM 1390 C CA . TYR A 1 174 ? 40.799 1.393 11.162 1.00 91.44 174 TYR A CA 1
ATOM 1391 C C . TYR A 1 174 ? 41.477 2.066 12.354 1.00 91.44 174 TYR A C 1
ATOM 1393 O O . TYR A 1 174 ? 41.801 3.252 12.301 1.00 91.44 174 TYR A O 1
ATOM 1401 N N . ALA A 1 175 ? 41.638 1.325 13.453 1.00 91.56 175 ALA A N 1
ATOM 1402 C CA . ALA A 1 175 ? 42.181 1.839 14.716 1.00 91.56 175 ALA A CA 1
ATOM 1403 C C . ALA A 1 175 ? 41.509 3.149 15.201 1.00 91.56 175 ALA A C 1
ATOM 1405 O O . ALA A 1 175 ? 42.175 4.076 15.657 1.00 91.56 175 ALA A O 1
ATOM 1406 N N . GLY A 1 176 ? 40.182 3.260 15.050 1.00 92.25 176 GLY A N 1
ATOM 1407 C CA . GLY A 1 176 ? 39.412 4.444 15.457 1.00 92.25 176 GLY A CA 1
ATOM 1408 C C . GLY A 1 176 ? 39.567 5.673 14.550 1.00 92.25 176 GLY A C 1
ATOM 1409 O O . GLY A 1 176 ? 38.926 6.690 14.799 1.00 92.25 176 GLY A O 1
ATOM 1410 N N . LYS A 1 177 ? 40.368 5.594 13.480 1.00 88.81 177 LYS A N 1
ATOM 1411 C CA . LYS A 1 177 ? 40.552 6.672 12.499 1.00 88.81 177 LYS A CA 1
ATOM 1412 C C . LYS A 1 177 ? 39.860 6.316 11.185 1.00 88.81 177 LYS A C 1
ATOM 1414 O O . LYS A 1 177 ? 39.893 5.167 10.745 1.00 88.81 177 LYS A O 1
ATOM 1419 N N . LYS A 1 178 ? 39.226 7.300 10.543 1.00 93.31 178 LYS A N 1
ATOM 1420 C CA . LYS A 1 178 ? 38.640 7.137 9.204 1.00 93.31 178 LYS A CA 1
ATOM 1421 C C . LYS A 1 178 ? 39.768 7.043 8.180 1.00 93.31 178 LYS A C 1
ATOM 1423 O O . LYS A 1 178 ? 40.486 8.014 7.976 1.00 93.31 178 LYS A O 1
ATOM 1428 N N . VAL A 1 179 ? 39.922 5.870 7.569 1.00 92.88 179 VAL A N 1
ATOM 1429 C CA . VAL A 1 179 ? 40.976 5.580 6.580 1.00 92.88 179 VAL A CA 1
ATOM 1430 C C . VAL A 1 179 ? 40.461 5.722 5.150 1.00 92.88 179 VAL A C 1
ATOM 1432 O O . VAL A 1 179 ? 41.232 6.005 4.241 1.00 92.88 179 VAL A O 1
ATOM 1435 N N . GLY A 1 180 ? 39.151 5.593 4.941 1.00 92.81 180 GLY A N 1
ATOM 1436 C CA . GLY A 1 180 ? 38.556 5.791 3.627 1.00 92.81 180 GLY A CA 1
ATOM 1437 C C . GLY A 1 180 ? 37.040 5.706 3.636 1.00 92.81 180 GLY A C 1
ATOM 1438 O O . GLY A 1 180 ? 36.392 5.720 4.686 1.00 92.81 180 GLY A O 1
ATOM 1439 N N . GLU A 1 181 ? 36.475 5.604 2.441 1.00 94.19 181 GLU A N 1
ATOM 1440 C CA . GLU A 1 181 ? 35.041 5.488 2.212 1.00 94.19 181 GLU A CA 1
ATOM 1441 C C . GLU A 1 181 ? 34.769 4.352 1.230 1.00 94.19 181 GLU A C 1
ATOM 1443 O O . GLU A 1 181 ? 35.419 4.236 0.192 1.00 94.19 181 GLU A O 1
ATOM 1448 N N . ARG A 1 182 ? 33.790 3.510 1.555 1.00 91.69 182 ARG A N 1
ATOM 1449 C CA . ARG A 1 182 ? 33.279 2.466 0.674 1.00 91.69 182 ARG A CA 1
ATOM 1450 C C . ARG A 1 182 ? 31.907 2.874 0.180 1.00 91.69 182 ARG A C 1
ATOM 1452 O O . ARG A 1 182 ? 30.993 3.079 0.971 1.00 91.69 182 ARG A O 1
ATOM 1459 N N . ARG A 1 183 ? 31.747 2.925 -1.136 1.00 92.94 183 ARG A N 1
ATOM 1460 C CA . ARG A 1 183 ? 30.440 3.080 -1.773 1.00 92.94 183 ARG A CA 1
ATOM 1461 C C . ARG A 1 183 ? 29.800 1.707 -1.922 1.00 92.94 183 ARG A C 1
ATOM 1463 O O . ARG A 1 183 ? 30.403 0.802 -2.498 1.00 92.94 183 ARG A O 1
ATOM 1470 N N . ARG A 1 184 ? 28.602 1.537 -1.375 1.00 89.88 184 ARG A N 1
ATOM 1471 C CA . ARG A 1 184 ? 27.810 0.314 -1.477 1.00 89.88 184 ARG A CA 1
ATOM 1472 C C . ARG A 1 184 ? 26.497 0.635 -2.176 1.00 89.88 184 ARG A C 1
ATOM 1474 O O . ARG A 1 184 ? 25.790 1.556 -1.789 1.00 89.88 184 ARG A O 1
ATOM 1481 N N . ILE A 1 185 ? 26.184 -0.156 -3.191 1.00 89.19 185 ILE A N 1
ATOM 1482 C CA . ILE A 1 185 ? 24.876 -0.162 -3.841 1.00 89.19 185 ILE A CA 1
ATOM 1483 C C . ILE A 1 185 ? 24.157 -1.421 -3.372 1.00 89.19 185 ILE A C 1
ATOM 1485 O O . ILE A 1 185 ? 24.770 -2.493 -3.310 1.00 89.19 185 ILE A O 1
ATOM 1489 N N . ASP A 1 186 ? 22.881 -1.308 -3.011 1.00 90.44 186 ASP A N 1
ATOM 1490 C CA . ASP A 1 186 ? 22.099 -2.483 -2.641 1.00 90.44 186 ASP A CA 1
ATOM 1491 C C . ASP A 1 186 ? 21.655 -3.244 -3.898 1.00 90.44 186 ASP A C 1
ATOM 1493 O O . ASP A 1 186 ? 20.606 -2.987 -4.492 1.00 90.44 186 ASP A O 1
ATOM 1497 N N . SER A 1 187 ? 22.475 -4.217 -4.304 1.00 91.12 187 SER A N 1
ATOM 1498 C CA . SER A 1 187 ? 22.199 -5.072 -5.460 1.00 91.12 187 SER A CA 1
ATOM 1499 C C . SER A 1 187 ? 20.868 -5.819 -5.343 1.00 91.12 187 SER A C 1
ATOM 1501 O O . SER A 1 187 ? 20.263 -6.117 -6.368 1.00 91.12 187 SER A O 1
ATOM 1503 N N . ARG A 1 188 ? 20.377 -6.104 -4.125 1.00 93.12 188 ARG A N 1
ATOM 1504 C CA . ARG A 1 188 ? 19.087 -6.789 -3.946 1.00 93.12 188 ARG A CA 1
ATOM 1505 C C . ARG A 1 188 ? 17.922 -5.886 -4.329 1.00 93.12 188 ARG A C 1
ATOM 1507 O O . ARG A 1 188 ? 16.990 -6.354 -4.978 1.00 93.12 188 ARG A O 1
ATOM 1514 N N . MET A 1 189 ? 17.989 -4.603 -3.971 1.00 93.56 189 MET A N 1
ATOM 1515 C CA . MET A 1 189 ? 16.981 -3.623 -4.382 1.00 93.56 189 MET A CA 1
ATOM 1516 C C . MET A 1 189 ? 17.004 -3.418 -5.899 1.00 93.56 189 MET A C 1
ATOM 1518 O O . MET A 1 189 ? 15.948 -3.444 -6.523 1.00 93.56 189 MET A O 1
ATOM 1522 N N . LEU A 1 190 ? 18.190 -3.321 -6.511 1.00 92.75 190 LEU A N 1
ATOM 1523 C CA . LEU A 1 190 ? 18.312 -3.236 -7.972 1.00 92.75 190 LEU A CA 1
ATOM 1524 C C . LEU A 1 190 ? 17.706 -4.452 -8.681 1.00 92.75 190 LEU A C 1
ATOM 1526 O O . LEU A 1 190 ? 16.921 -4.288 -9.612 1.00 92.75 190 LEU A O 1
ATOM 1530 N N . MET A 1 191 ? 18.019 -5.665 -8.219 1.00 95.06 191 MET A N 1
ATOM 1531 C CA . MET A 1 191 ? 17.430 -6.894 -8.763 1.00 95.06 191 MET A CA 1
ATOM 1532 C C . MET A 1 191 ? 15.904 -6.908 -8.614 1.00 95.06 191 MET A C 1
ATOM 1534 O O . MET A 1 191 ? 15.201 -7.312 -9.537 1.00 95.06 191 MET A O 1
ATOM 1538 N N . HIS A 1 192 ? 15.376 -6.449 -7.476 1.00 94.31 192 HIS A N 1
ATOM 1539 C CA . HIS A 1 192 ? 13.933 -6.344 -7.262 1.00 94.31 192 HIS A CA 1
ATOM 1540 C C . HIS A 1 192 ? 13.271 -5.389 -8.267 1.00 94.31 192 HIS A C 1
ATOM 1542 O O . HIS A 1 192 ? 12.282 -5.758 -8.901 1.00 94.31 192 HIS A O 1
ATOM 1548 N N . VAL A 1 193 ? 13.839 -4.192 -8.451 1.00 93.69 193 VAL A N 1
ATOM 1549 C CA . VAL A 1 193 ? 13.338 -3.200 -9.414 1.00 93.69 193 VAL A CA 1
ATOM 1550 C C . VAL A 1 193 ? 13.397 -3.746 -10.841 1.00 93.69 193 VAL A C 1
ATOM 1552 O O . VAL A 1 193 ? 12.407 -3.656 -11.564 1.00 93.69 193 VAL A O 1
ATOM 1555 N N . GLN A 1 194 ? 14.507 -4.378 -11.227 1.00 95.06 194 GLN A N 1
ATOM 1556 C CA . GLN A 1 194 ? 14.658 -4.990 -12.548 1.00 95.06 194 GLN A CA 1
ATOM 1557 C C . GLN A 1 194 ? 13.583 -6.055 -12.807 1.00 95.06 194 GLN A C 1
ATOM 1559 O O . GLN A 1 194 ? 12.873 -5.987 -13.809 1.00 95.06 194 GLN A O 1
ATOM 1564 N N . ASN A 1 195 ? 13.391 -6.984 -11.866 1.00 95.69 195 ASN A N 1
ATOM 1565 C CA . ASN A 1 195 ? 12.375 -8.030 -11.984 1.00 95.69 195 ASN A CA 1
ATOM 1566 C C . ASN A 1 195 ? 10.959 -7.449 -12.112 1.00 95.69 195 ASN A C 1
ATOM 1568 O O . ASN A 1 195 ? 10.144 -7.971 -12.874 1.00 95.69 195 ASN A O 1
ATOM 1572 N N . ARG A 1 196 ? 10.650 -6.363 -11.391 1.00 92.12 196 ARG A N 1
ATOM 1573 C CA . ARG A 1 196 ? 9.363 -5.664 -11.516 1.00 92.12 196 ARG A CA 1
ATOM 1574 C C . ARG A 1 196 ? 9.170 -5.107 -12.927 1.00 92.12 196 ARG A C 1
ATOM 1576 O O . ARG A 1 196 ? 8.120 -5.346 -13.520 1.00 92.12 196 ARG A O 1
ATOM 1583 N N . LEU A 1 197 ? 10.168 -4.404 -13.464 1.00 93.25 197 LEU A N 1
ATOM 1584 C CA . LEU A 1 197 ? 10.112 -3.840 -14.817 1.00 93.25 197 LEU A CA 1
ATOM 1585 C C . LEU A 1 197 ? 9.941 -4.934 -15.878 1.00 93.25 197 LEU A C 1
ATOM 1587 O O . LEU A 1 197 ? 9.146 -4.776 -16.804 1.00 93.25 197 LEU A O 1
ATOM 1591 N N . ASP A 1 198 ? 10.617 -6.070 -15.708 1.00 96.44 198 ASP A N 1
ATOM 1592 C CA . ASP A 1 198 ? 10.482 -7.220 -16.601 1.00 96.44 198 ASP A CA 1
ATOM 1593 C C . ASP A 1 198 ? 9.072 -7.819 -16.579 1.00 96.44 198 ASP A C 1
ATOM 1595 O O . ASP A 1 198 ? 8.512 -8.141 -17.629 1.00 96.44 198 ASP A O 1
ATOM 1599 N N . VAL A 1 199 ? 8.468 -7.936 -15.395 1.00 94.94 199 VAL A N 1
ATOM 1600 C CA . VAL A 1 199 ? 7.082 -8.395 -15.250 1.00 94.94 199 VAL A CA 1
ATOM 1601 C C . VAL A 1 199 ? 6.098 -7.390 -15.855 1.00 94.94 199 VAL A C 1
ATOM 1603 O O . VAL A 1 199 ? 5.155 -7.793 -16.537 1.00 94.94 199 VAL A O 1
ATOM 1606 N N . ASP A 1 200 ? 6.298 -6.091 -15.635 1.00 92.12 200 ASP A N 1
ATOM 1607 C CA . ASP A 1 200 ? 5.419 -5.050 -16.172 1.00 92.12 200 ASP A CA 1
ATOM 1608 C C . ASP A 1 200 ? 5.501 -4.955 -17.702 1.00 92.12 200 ASP A C 1
ATOM 1610 O O . ASP A 1 200 ? 4.467 -4.765 -18.350 1.00 92.12 200 ASP A O 1
ATOM 1614 N N . ARG A 1 201 ? 6.686 -5.189 -18.282 1.00 94.25 201 ARG A N 1
ATOM 1615 C CA . ARG A 1 201 ? 6.880 -5.353 -19.728 1.00 94.25 201 ARG A CA 1
ATOM 1616 C C . ARG A 1 201 ? 6.062 -6.524 -20.275 1.00 94.25 201 ARG A C 1
ATOM 1618 O O . ARG A 1 201 ? 5.228 -6.302 -21.148 1.00 94.25 201 ARG A O 1
ATOM 1625 N N . ARG A 1 202 ? 6.204 -7.726 -19.702 1.00 94.75 202 ARG A N 1
ATOM 1626 C CA . ARG A 1 202 ? 5.440 -8.919 -20.128 1.00 94.75 202 ARG A CA 1
ATOM 1627 C C . ARG A 1 202 ? 3.929 -8.685 -20.058 1.00 94.75 202 ARG A C 1
ATOM 1629 O O . ARG A 1 202 ? 3.197 -8.960 -20.997 1.00 94.75 202 ARG A O 1
ATOM 1636 N N . ARG A 1 203 ? 3.448 -8.065 -18.974 1.00 94.12 203 ARG A N 1
ATOM 1637 C CA . ARG A 1 203 ? 2.026 -7.693 -18.835 1.00 94.12 203 ARG A CA 1
ATOM 1638 C C . ARG A 1 203 ? 1.568 -6.659 -19.865 1.00 94.12 203 ARG A C 1
ATOM 1640 O O . ARG A 1 203 ? 0.369 -6.546 -20.127 1.00 94.12 203 ARG A O 1
ATOM 1647 N N . ALA A 1 204 ? 2.453 -5.792 -20.349 1.00 92.31 204 ALA A N 1
ATOM 1648 C CA . ALA A 1 204 ? 2.125 -4.830 -21.396 1.00 92.31 204 ALA A CA 1
ATOM 1649 C C . ALA A 1 204 ? 2.016 -5.522 -22.759 1.00 92.31 204 ALA A C 1
ATOM 1651 O O . ALA A 1 204 ? 1.044 -5.264 -23.466 1.00 92.31 204 ALA A O 1
ATOM 1652 N N . GLU A 1 205 ? 2.938 -6.437 -23.056 1.00 93.06 205 GLU A N 1
ATOM 1653 C CA . GLU A 1 205 ? 2.927 -7.301 -24.243 1.00 93.06 205 GLU A CA 1
ATOM 1654 C C . GLU A 1 205 ? 1.643 -8.146 -24.286 1.00 93.06 205 GLU A C 1
ATOM 1656 O O . GLU A 1 205 ? 0.855 -7.989 -25.213 1.00 93.06 205 GLU A O 1
ATOM 1661 N N . ASP A 1 206 ? 1.310 -8.876 -23.213 1.00 95.19 206 ASP A N 1
ATOM 1662 C CA . ASP A 1 206 ? 0.063 -9.659 -23.113 1.00 95.19 206 ASP A CA 1
ATOM 1663 C C . ASP A 1 206 ? -1.196 -8.805 -23.364 1.00 95.19 206 ASP A C 1
ATOM 1665 O O . ASP A 1 206 ? -2.196 -9.245 -23.942 1.00 95.19 206 ASP A O 1
ATOM 1669 N N . ARG A 1 207 ? -1.196 -7.556 -22.875 1.00 93.12 207 ARG A N 1
ATOM 1670 C CA . ARG A 1 207 ? -2.309 -6.617 -23.086 1.00 93.12 207 ARG A CA 1
ATOM 1671 C C . ARG A 1 207 ? -2.363 -6.118 -24.526 1.00 93.12 207 ARG A C 1
ATOM 1673 O O . ARG A 1 207 ? -3.469 -5.876 -25.008 1.00 93.12 207 ARG A O 1
ATOM 1680 N N . ALA A 1 208 ? -1.220 -5.932 -25.181 1.00 91.81 208 ALA A N 1
ATOM 1681 C CA . ALA A 1 208 ? -1.143 -5.563 -26.589 1.00 91.81 208 ALA A CA 1
ATOM 1682 C C . ALA A 1 208 ? -1.654 -6.710 -27.469 1.00 91.81 208 ALA A C 1
ATOM 1684 O O . ALA A 1 208 ? -2.593 -6.495 -28.230 1.00 91.81 208 ALA A O 1
ATOM 1685 N N . GLU A 1 209 ? -1.179 -7.936 -27.247 1.00 92.56 209 GLU A N 1
ATOM 1686 C CA . GLU A 1 209 ? -1.641 -9.132 -27.960 1.00 92.56 209 GLU A CA 1
ATOM 1687 C C . GLU A 1 209 ? -3.157 -9.322 -27.825 1.00 92.56 209 GLU A C 1
ATOM 1689 O O . GLU A 1 209 ? -3.866 -9.516 -28.809 1.00 92.56 209 GLU A O 1
ATOM 1694 N N . ARG A 1 210 ? -3.711 -9.183 -26.612 1.00 91.38 210 ARG A N 1
ATOM 1695 C CA . ARG A 1 210 ? -5.169 -9.266 -26.405 1.00 91.38 210 ARG A CA 1
ATOM 1696 C C . ARG A 1 210 ? -5.942 -8.186 -27.159 1.00 91.38 210 ARG A C 1
ATOM 1698 O O . ARG A 1 210 ? -7.050 -8.456 -27.621 1.00 91.38 210 ARG A O 1
ATOM 1705 N N . ARG A 1 211 ? -5.398 -6.969 -27.264 1.00 89.88 211 ARG A N 1
ATOM 1706 C CA . ARG A 1 211 ? -6.012 -5.881 -28.042 1.00 89.88 211 ARG A CA 1
ATOM 1707 C C . ARG A 1 211 ? -5.954 -6.174 -29.534 1.00 89.88 211 ARG A C 1
ATOM 1709 O O . ARG A 1 211 ? -6.951 -5.950 -30.209 1.00 89.88 211 ARG A O 1
ATOM 1716 N N . GLU A 1 212 ? -4.840 -6.701 -30.026 1.00 89.81 212 GLU A N 1
ATOM 1717 C CA . GLU A 1 212 ? -4.686 -7.118 -31.421 1.00 89.81 212 GLU A CA 1
ATOM 1718 C C . GLU A 1 212 ? -5.653 -8.251 -31.769 1.00 89.81 212 GLU A C 1
ATOM 1720 O O . GLU A 1 212 ? -6.396 -8.144 -32.740 1.00 89.81 212 GLU A O 1
ATOM 1725 N N . LEU A 1 213 ? -5.743 -9.285 -30.929 1.00 88.88 213 LEU A N 1
ATOM 1726 C CA . LEU A 1 213 ? -6.704 -10.377 -31.093 1.00 88.88 213 LEU A CA 1
ATOM 1727 C C . LEU A 1 213 ? -8.154 -9.879 -31.071 1.00 88.88 213 LEU A C 1
ATOM 1729 O O . LEU A 1 213 ? -8.975 -10.318 -31.877 1.00 88.88 213 LEU A O 1
ATOM 1733 N N . ALA A 1 214 ? -8.484 -8.946 -30.173 1.00 88.56 214 ALA A N 1
ATOM 1734 C CA . ALA A 1 214 ? -9.805 -8.327 -30.142 1.00 88.56 214 ALA A CA 1
ATOM 1735 C C . ALA A 1 214 ? -10.078 -7.513 -31.417 1.00 88.56 214 ALA A C 1
ATOM 1737 O O . ALA A 1 214 ? -11.155 -7.646 -31.993 1.00 88.56 214 ALA A O 1
ATOM 1738 N N . ALA A 1 215 ? -9.099 -6.736 -31.892 1.00 87.25 215 ALA A N 1
ATOM 1739 C CA . ALA A 1 215 ? -9.205 -5.957 -33.122 1.00 87.25 215 ALA A CA 1
ATOM 1740 C C . ALA A 1 215 ? -9.410 -6.857 -34.350 1.00 87.25 215 ALA A C 1
ATOM 1742 O O . ALA A 1 215 ? -10.286 -6.584 -35.171 1.00 87.25 215 ALA A O 1
ATOM 1743 N N . LEU A 1 216 ? -8.668 -7.965 -34.439 1.00 82.19 216 LEU A N 1
ATOM 1744 C CA . LEU A 1 216 ? -8.833 -8.982 -35.479 1.00 82.19 216 LEU A CA 1
ATOM 1745 C C . LEU A 1 216 ? -10.221 -9.629 -35.434 1.00 82.19 216 LEU A C 1
ATOM 1747 O O . LEU A 1 216 ? -10.804 -9.876 -36.482 1.00 82.19 216 LEU A O 1
ATOM 1751 N N . ARG A 1 217 ? -10.775 -9.861 -34.239 1.00 78.62 217 ARG A N 1
ATOM 1752 C CA . ARG A 1 217 ? -12.120 -10.429 -34.064 1.00 78.62 217 ARG A CA 1
ATOM 1753 C C . ARG A 1 217 ? -13.237 -9.457 -34.453 1.00 78.62 217 ARG A C 1
ATOM 1755 O O . ARG A 1 217 ? -14.298 -9.900 -34.878 1.00 78.62 217 ARG A O 1
ATOM 1762 N N . THR A 1 218 ? -13.026 -8.155 -34.263 1.00 77.88 218 THR A N 1
ATOM 1763 C CA . THR A 1 218 ? -14.000 -7.111 -34.629 1.00 77.88 218 THR A CA 1
ATOM 1764 C C . THR A 1 218 ? -13.929 -6.701 -36.090 1.00 77.88 218 THR A C 1
ATOM 1766 O O . THR A 1 218 ? -14.902 -6.166 -36.616 1.00 77.88 218 THR A O 1
ATOM 1769 N N . LYS A 1 219 ? -12.782 -6.911 -36.743 1.00 71.00 219 LYS A N 1
ATOM 1770 C CA . LYS A 1 219 ? -12.641 -6.632 -38.165 1.00 71.00 219 LYS A CA 1
ATOM 1771 C C . LYS A 1 219 ? -13.534 -7.634 -38.904 1.00 71.00 219 LYS A C 1
ATOM 1773 O O . LYS A 1 219 ? -13.351 -8.834 -38.686 1.00 71.00 219 LYS A O 1
ATOM 1778 N N . PRO A 1 220 ? -14.514 -7.191 -39.714 1.00 63.25 220 PRO A N 1
ATOM 1779 C CA . PRO A 1 220 ? -15.246 -8.129 -40.547 1.00 63.25 220 PRO A CA 1
ATOM 1780 C C . PRO A 1 220 ? -14.212 -8.890 -41.375 1.00 63.25 220 PRO A C 1
ATOM 1782 O O . PRO A 1 220 ? -13.247 -8.299 -41.869 1.00 63.25 220 PRO A O 1
ATOM 1785 N N . LEU A 1 221 ? -14.363 -10.211 -41.453 1.00 60.53 221 LEU A N 1
ATOM 1786 C CA . LEU A 1 221 ? -13.643 -10.990 -42.448 1.00 60.53 221 LEU A CA 1
ATOM 1787 C C . LEU A 1 221 ? -14.061 -10.398 -43.792 1.00 60.53 221 LEU A C 1
ATOM 1789 O O . LEU A 1 221 ? -15.180 -10.641 -44.230 1.00 60.53 221 LEU A O 1
ATOM 1793 N N . ASP A 1 222 ? -13.212 -9.572 -44.403 1.00 68.50 222 ASP A N 1
ATOM 1794 C CA . ASP A 1 222 ? -13.418 -9.176 -45.788 1.00 68.50 222 ASP A CA 1
ATOM 1795 C C . ASP A 1 222 ? -13.362 -10.471 -46.593 1.00 68.50 222 ASP A C 1
ATOM 1797 O O . ASP A 1 222 ? -12.291 -11.047 -46.804 1.00 68.50 222 ASP A O 1
ATOM 1801 N N . GLU A 1 223 ? -14.534 -10.961 -46.992 1.00 67.31 223 GLU A N 1
ATOM 1802 C CA . GLU A 1 223 ? -14.681 -12.168 -47.804 1.00 67.31 223 GLU A CA 1
ATOM 1803 C C . GLU A 1 223 ? -13.818 -12.057 -49.069 1.00 67.31 223 GLU A C 1
ATOM 1805 O O . GLU A 1 223 ? -13.217 -13.040 -49.494 1.00 67.31 223 GLU A O 1
ATOM 1810 N N . ALA A 1 224 ? -13.649 -10.833 -49.585 1.00 70.25 224 ALA A N 1
ATOM 1811 C CA . ALA A 1 224 ? -12.744 -10.492 -50.678 1.00 70.25 224 ALA A CA 1
ATOM 1812 C C . ALA A 1 224 ? -11.261 -10.754 -50.347 1.00 70.25 224 ALA A C 1
ATOM 1814 O O . ALA A 1 224 ? -10.576 -11.440 -51.101 1.00 70.25 224 ALA A O 1
ATOM 1815 N N . ALA A 1 225 ? -10.766 -10.291 -49.195 1.00 71.62 225 ALA A N 1
ATOM 1816 C CA . ALA A 1 225 ? -9.374 -10.508 -48.787 1.00 71.62 225 ALA A CA 1
ATOM 1817 C C . ALA A 1 225 ? -9.086 -11.990 -48.475 1.00 71.62 225 ALA A C 1
ATOM 1819 O O . ALA A 1 225 ? -7.966 -12.477 -48.656 1.00 71.62 225 ALA A O 1
ATOM 1820 N N . LEU A 1 226 ? -10.098 -12.729 -48.011 1.00 72.88 226 LEU A N 1
ATOM 1821 C CA . LEU A 1 226 ? -10.004 -14.168 -47.767 1.00 72.88 226 LEU A CA 1
ATOM 1822 C C . LEU A 1 226 ? -10.039 -14.968 -49.080 1.00 72.88 226 LEU A C 1
ATOM 1824 O O . LEU A 1 226 ? -9.281 -15.930 -49.218 1.00 72.88 226 LEU A O 1
ATOM 1828 N N . ALA A 1 227 ? -10.842 -14.535 -50.057 1.00 76.94 227 ALA A N 1
ATOM 1829 C CA . ALA A 1 227 ? -10.886 -15.094 -51.406 1.00 76.94 227 ALA A CA 1
ATOM 1830 C C . ALA A 1 227 ? -9.565 -14.887 -52.162 1.00 76.94 227 ALA A C 1
ATOM 1832 O O . ALA A 1 227 ? -9.048 -15.842 -52.741 1.00 76.94 227 ALA A O 1
ATOM 1833 N N . GLU A 1 228 ? -8.963 -13.696 -52.088 1.00 79.19 228 GLU A N 1
ATOM 1834 C CA . GLU A 1 228 ? -7.636 -13.430 -52.664 1.00 79.19 228 GLU A CA 1
ATOM 1835 C C . GLU A 1 228 ? -6.564 -14.337 -52.048 1.00 79.19 228 GLU A C 1
ATOM 1837 O O . GLU A 1 228 ? -5.768 -14.960 -52.752 1.00 79.19 228 GLU A O 1
ATOM 1842 N N . ARG A 1 229 ? -6.576 -14.494 -50.719 1.00 78.00 229 ARG A N 1
ATOM 1843 C CA . ARG A 1 229 ? -5.617 -15.354 -50.013 1.00 78.00 229 ARG A CA 1
ATOM 1844 C C . ARG A 1 229 ? -5.812 -16.840 -50.339 1.00 78.00 229 ARG A C 1
ATOM 1846 O O . ARG A 1 229 ? -4.830 -17.584 -50.391 1.00 78.00 229 ARG A O 1
ATOM 1853 N N . LEU A 1 230 ? -7.052 -17.272 -50.584 1.00 84.50 230 LEU A N 1
ATOM 1854 C CA . LEU A 1 230 ? -7.378 -18.616 -51.069 1.00 84.50 230 LEU A CA 1
ATOM 1855 C C . LEU A 1 230 ? -6.907 -18.837 -52.508 1.00 84.50 230 LEU A C 1
ATOM 1857 O O . LEU A 1 230 ? -6.326 -19.885 -52.780 1.00 84.50 230 LEU A O 1
ATOM 1861 N N . LEU A 1 231 ? -7.101 -17.862 -53.399 1.00 86.62 231 LEU A N 1
ATOM 1862 C CA . LEU A 1 231 ? -6.614 -17.907 -54.780 1.00 86.62 231 LEU A CA 1
ATOM 1863 C C . LEU A 1 231 ? -5.095 -18.085 -54.827 1.00 86.62 231 LEU A C 1
ATOM 1865 O O . LEU A 1 231 ? -4.619 -19.034 -55.443 1.00 86.62 231 LEU A O 1
ATOM 1869 N N . VAL A 1 232 ? -4.348 -17.278 -54.069 1.00 88.12 232 VAL A N 1
ATOM 1870 C CA . VAL A 1 232 ? -2.880 -17.386 -53.983 1.00 88.12 232 VAL A CA 1
ATOM 1871 C C . VAL A 1 232 ? -2.439 -18.758 -53.455 1.00 88.12 232 VAL A C 1
ATOM 1873 O O . VAL A 1 232 ? -1.481 -19.352 -53.952 1.00 88.12 232 VAL A O 1
ATOM 1876 N N . LEU A 1 233 ? -3.134 -19.309 -52.453 1.00 81.62 233 LEU A N 1
ATOM 1877 C CA . LEU A 1 233 ? -2.841 -20.655 -51.944 1.00 81.62 233 LEU A CA 1
ATOM 1878 C C . LEU A 1 233 ? -3.180 -21.756 -52.959 1.00 81.62 233 LEU A C 1
ATOM 1880 O O . LEU A 1 233 ? -2.470 -22.763 -53.030 1.00 81.62 233 LEU A O 1
ATOM 1884 N N . MET A 1 234 ? -4.247 -21.582 -53.739 1.00 85.94 234 MET A N 1
ATOM 1885 C CA . MET A 1 234 ? -4.619 -22.505 -54.809 1.00 85.94 234 MET A CA 1
ATOM 1886 C C . MET A 1 234 ? -3.632 -22.461 -55.974 1.00 85.94 234 MET A C 1
ATOM 1888 O O . MET A 1 234 ? -3.286 -23.523 -56.487 1.00 85.94 234 MET A O 1
ATOM 1892 N N . GLU A 1 235 ? -3.127 -21.286 -56.343 1.00 83.31 235 GLU A N 1
ATOM 1893 C CA . GLU A 1 235 ? -2.077 -21.122 -57.353 1.00 83.31 235 GLU A CA 1
ATOM 1894 C C . GLU A 1 235 ? -0.774 -21.785 -56.906 1.00 83.31 235 GLU A C 1
ATOM 1896 O O . GLU A 1 235 ? -0.281 -22.664 -57.607 1.00 83.31 235 GLU A O 1
ATOM 1901 N N . ARG A 1 236 ? -0.308 -21.537 -55.675 1.00 81.12 236 ARG A N 1
ATOM 1902 C CA . ARG A 1 236 ? 0.852 -22.252 -55.103 1.00 81.12 236 ARG A CA 1
ATOM 1903 C C . ARG A 1 236 ? 0.669 -23.770 -55.072 1.00 81.12 236 ARG A C 1
ATOM 1905 O O . ARG A 1 236 ? 1.606 -24.534 -55.312 1.00 81.12 236 ARG A O 1
ATOM 1912 N N . ARG A 1 237 ? -0.544 -24.246 -54.767 1.00 79.12 237 ARG A N 1
ATOM 1913 C CA . ARG A 1 237 ? -0.877 -25.681 -54.819 1.00 79.12 237 ARG A CA 1
ATOM 1914 C C . ARG A 1 237 ? -0.890 -26.208 -56.259 1.00 79.12 237 ARG A C 1
ATOM 1916 O O . ARG A 1 237 ? -0.557 -27.368 -56.488 1.00 79.12 237 ARG A O 1
ATOM 1923 N N . ARG A 1 238 ? -1.300 -25.395 -57.232 1.00 75.94 238 ARG A N 1
ATOM 1924 C CA . ARG A 1 238 ? -1.314 -25.756 -58.654 1.00 75.94 238 ARG A CA 1
ATOM 1925 C C . ARG A 1 238 ? 0.101 -25.816 -59.214 1.00 75.94 238 ARG A C 1
ATOM 1927 O O . ARG A 1 238 ? 0.410 -26.783 -59.896 1.00 75.94 238 ARG A O 1
ATOM 1934 N N . GLU A 1 239 ? 0.951 -24.861 -58.858 1.00 72.44 239 GLU A N 1
ATOM 1935 C CA . GLU A 1 239 ? 2.378 -24.828 -59.191 1.00 72.44 239 GLU A CA 1
ATOM 1936 C C . GLU A 1 239 ? 3.111 -26.039 -58.610 1.00 72.44 239 GLU A C 1
ATOM 1938 O O . GLU A 1 239 ? 3.786 -26.751 -59.344 1.00 72.44 239 GLU A O 1
ATOM 1943 N N . THR A 1 240 ? 2.888 -26.357 -57.331 1.00 67.69 240 THR A N 1
ATOM 1944 C CA . THR A 1 240 ? 3.464 -27.564 -56.705 1.00 67.69 240 THR A CA 1
ATOM 1945 C C . THR A 1 240 ? 2.917 -28.868 -57.299 1.00 67.69 240 THR A C 1
ATOM 1947 O O . THR A 1 240 ? 3.629 -29.863 -57.357 1.00 67.69 240 THR A O 1
ATOM 1950 N N . ARG A 1 241 ? 1.675 -28.902 -57.803 1.00 61.25 241 ARG A N 1
ATOM 1951 C CA . ARG A 1 241 ? 1.148 -30.060 -58.557 1.00 61.25 241 ARG A CA 1
ATOM 1952 C C . ARG A 1 241 ? 1.692 -30.145 -59.988 1.00 61.25 241 ARG A C 1
ATOM 1954 O O . ARG A 1 241 ? 1.878 -31.250 -60.494 1.00 61.25 241 ARG A O 1
ATOM 1961 N N . HIS A 1 242 ? 1.940 -29.013 -60.645 1.00 57.34 242 HIS A N 1
ATOM 1962 C CA . HIS A 1 242 ? 2.579 -28.960 -61.965 1.00 57.34 242 HIS A CA 1
ATOM 1963 C C . HIS A 1 242 ? 4.061 -29.343 -61.892 1.00 57.34 242 HIS A C 1
ATOM 1965 O O . HIS A 1 242 ? 4.534 -30.061 -62.763 1.00 57.34 242 HIS A O 1
ATOM 1971 N N . SER A 1 243 ? 4.771 -28.972 -60.822 1.00 55.88 243 SER A N 1
ATOM 1972 C CA . SER A 1 243 ? 6.147 -29.432 -60.609 1.00 55.88 243 SER A CA 1
ATOM 1973 C C . SER A 1 243 ? 6.209 -30.939 -60.335 1.00 55.88 243 SER A C 1
ATOM 1975 O O . SER A 1 243 ? 7.079 -31.617 -60.859 1.00 55.88 243 SER A O 1
ATOM 1977 N N . VAL A 1 244 ? 5.240 -31.498 -59.597 1.00 54.00 244 VAL A N 1
ATOM 1978 C CA . VAL A 1 244 ? 5.170 -32.950 -59.325 1.00 54.00 244 VAL A CA 1
ATOM 1979 C C . VAL A 1 244 ? 4.792 -33.779 -60.566 1.00 54.00 244 VAL A C 1
ATOM 1981 O O . VAL A 1 244 ? 5.141 -34.952 -60.635 1.00 54.00 244 VAL A O 1
ATOM 1984 N N . SER A 1 245 ? 4.123 -33.196 -61.568 1.00 51.22 245 SER A N 1
ATOM 1985 C CA . SER A 1 245 ? 3.767 -33.901 -62.816 1.00 51.22 245 SER A CA 1
ATOM 1986 C C . SER A 1 245 ? 4.826 -33.806 -63.918 1.00 51.22 245 SER A C 1
ATOM 1988 O O . SER A 1 245 ? 4.742 -34.568 -64.878 1.00 51.22 245 SER A O 1
ATOM 1990 N N . HIS A 1 246 ? 5.837 -32.938 -63.780 1.00 49.56 246 HIS A N 1
ATOM 1991 C CA . HIS A 1 246 ? 6.919 -32.830 -64.765 1.00 49.56 246 HIS A CA 1
ATOM 1992 C C . HIS A 1 246 ? 8.116 -33.763 -64.484 1.00 49.56 246 HIS A C 1
ATOM 1994 O O . HIS A 1 246 ? 8.908 -33.999 -65.394 1.00 49.56 246 HIS A O 1
ATOM 2000 N N . ASP A 1 247 ? 8.198 -34.349 -63.282 1.00 47.16 247 ASP A N 1
ATOM 2001 C CA . ASP A 1 247 ? 9.324 -35.195 -62.840 1.00 47.16 247 ASP A CA 1
ATOM 2002 C C . ASP A 1 247 ? 9.059 -36.712 -62.895 1.00 47.16 247 ASP A C 1
ATOM 2004 O O . ASP A 1 247 ? 9.926 -37.502 -62.533 1.00 47.16 247 ASP A O 1
ATOM 2008 N N . THR A 1 248 ? 7.894 -37.178 -63.363 1.00 50.75 248 THR A N 1
ATOM 2009 C CA . THR A 1 248 ? 7.656 -38.631 -63.504 1.00 50.75 248 THR A CA 1
ATOM 2010 C C . THR A 1 248 ? 8.072 -39.133 -64.889 1.00 50.75 248 THR A C 1
ATOM 2012 O O . THR A 1 248 ? 7.240 -39.539 -65.697 1.00 50.75 248 THR A O 1
ATOM 2015 N N . THR A 1 249 ? 9.374 -39.112 -65.168 1.00 49.28 249 THR A N 1
ATOM 2016 C CA . THR A 1 249 ? 9.972 -40.030 -66.152 1.00 49.28 249 THR A CA 1
ATOM 2017 C C . THR A 1 249 ? 10.474 -41.263 -65.392 1.00 49.28 249 THR A C 1
ATOM 2019 O O . THR A 1 249 ? 11.211 -41.111 -64.419 1.00 49.28 249 THR A O 1
ATOM 2022 N N . PRO A 1 250 ? 10.046 -42.491 -65.741 1.00 54.28 250 PRO A N 1
ATOM 2023 C CA . PRO A 1 250 ? 10.522 -43.688 -65.070 1.00 54.28 250 PRO A CA 1
ATOM 2024 C C . PRO A 1 250 ? 11.831 -44.133 -65.725 1.00 54.28 250 PRO A C 1
ATOM 2026 O O . PRO A 1 250 ? 11.828 -45.044 -66.545 1.00 54.28 250 PRO A O 1
ATOM 2029 N N . ASP A 1 251 ? 12.948 -43.512 -65.352 1.00 43.94 251 ASP A N 1
ATOM 2030 C CA . ASP A 1 251 ? 14.270 -44.055 -65.673 1.00 43.94 251 ASP A CA 1
ATOM 2031 C C . ASP A 1 251 ? 14.737 -44.956 -64.525 1.00 43.94 251 ASP A C 1
ATOM 2033 O O . ASP A 1 251 ? 15.320 -44.538 -63.528 1.00 43.94 251 ASP A O 1
ATOM 2037 N N . THR A 1 252 ? 14.428 -46.241 -64.681 1.00 49.03 252 THR A N 1
ATOM 2038 C CA . THR A 1 252 ? 15.285 -47.326 -64.186 1.00 49.03 252 THR A CA 1
ATOM 2039 C C . THR A 1 252 ? 16.410 -47.458 -65.216 1.00 49.03 252 THR A C 1
ATOM 2041 O O . THR A 1 252 ? 16.087 -47.621 -66.394 1.00 49.03 252 THR A O 1
ATOM 2044 N N . PRO A 1 253 ? 17.700 -47.378 -64.832 1.00 50.62 253 PRO A N 1
ATOM 2045 C CA . PRO A 1 253 ? 18.358 -48.592 -64.353 1.00 50.62 253 PRO A CA 1
ATOM 2046 C C . PRO A 1 253 ? 19.480 -48.438 -63.305 1.00 50.62 253 PRO A C 1
ATOM 2048 O O . PRO A 1 253 ? 20.151 -47.420 -63.179 1.00 50.62 253 PRO A O 1
ATOM 2051 N N . ASP A 1 254 ? 19.676 -49.572 -62.631 1.00 39.28 254 ASP A N 1
ATOM 2052 C CA . ASP A 1 254 ? 20.932 -50.177 -62.181 1.00 39.28 254 ASP A CA 1
ATOM 2053 C C . ASP A 1 254 ? 21.778 -49.572 -61.046 1.00 39.28 254 ASP A C 1
ATOM 2055 O O . ASP A 1 254 ? 22.570 -48.650 -61.197 1.00 39.28 254 ASP A O 1
ATOM 2059 N N . SER A 1 255 ? 21.688 -50.276 -59.909 1.00 47.97 255 SER A N 1
ATOM 2060 C CA . SER A 1 255 ? 22.789 -51.053 -59.320 1.00 47.97 255 SER A CA 1
ATOM 2061 C C . SER A 1 255 ? 24.180 -50.409 -59.263 1.00 47.97 255 SER A C 1
ATOM 2063 O O . SER A 1 255 ? 24.900 -50.413 -60.254 1.00 47.97 255 SER A O 1
ATOM 2065 N N . ALA A 1 256 ? 24.640 -50.068 -58.051 1.00 40.53 256 ALA A N 1
ATOM 2066 C CA . ALA A 1 256 ? 25.869 -50.627 -57.459 1.00 40.53 256 ALA A CA 1
ATOM 2067 C C . ALA A 1 256 ? 26.248 -49.951 -56.127 1.00 40.53 256 ALA A C 1
ATOM 2069 O O . ALA A 1 256 ? 26.346 -48.733 -56.055 1.00 40.53 256 ALA A O 1
ATOM 2070 N N . ASN A 1 257 ? 26.622 -50.804 -55.162 1.00 48.09 257 ASN A N 1
ATOM 2071 C CA . ASN A 1 257 ? 27.625 -50.593 -54.106 1.00 48.09 257 ASN A CA 1
ATOM 2072 C C . ASN A 1 257 ? 27.387 -49.511 -53.036 1.00 48.09 257 ASN A C 1
ATOM 2074 O O . ASN A 1 257 ? 26.970 -48.400 -53.300 1.00 48.09 257 ASN A O 1
ATOM 2078 N N . ALA A 1 258 ? 27.774 -49.696 -51.781 1.00 43.94 258 ALA A N 1
ATOM 2079 C CA . ALA A 1 258 ? 28.266 -50.837 -51.025 1.00 43.94 258 ALA A CA 1
ATOM 2080 C C . ALA A 1 258 ? 28.199 -50.357 -49.571 1.00 43.94 258 ALA A C 1
ATOM 2082 O O . ALA A 1 258 ? 28.765 -49.314 -49.243 1.00 43.94 258 ALA A O 1
ATOM 2083 N N . ASN A 1 259 ? 27.496 -51.092 -48.711 1.00 43.81 259 ASN A N 1
ATOM 2084 C CA . ASN A 1 259 ? 27.541 -50.846 -47.277 1.00 43.81 259 ASN A CA 1
ATOM 2085 C C . ASN A 1 259 ? 28.938 -51.203 -46.789 1.00 43.81 259 ASN A C 1
ATOM 2087 O O . ASN A 1 259 ? 29.299 -52.377 -46.712 1.00 43.81 259 ASN A O 1
ATOM 2091 N N . LYS A 1 260 ? 29.708 -50.163 -46.493 1.00 48.50 260 LYS A N 1
ATOM 2092 C CA . LYS A 1 260 ? 30.981 -50.260 -45.818 1.00 48.50 260 LYS A CA 1
ATOM 2093 C C . LYS A 1 260 ? 30.797 -49.653 -44.431 1.00 48.50 260 LYS A C 1
ATOM 2095 O O . LYS A 1 260 ? 30.609 -48.449 -44.313 1.00 48.50 260 LYS A O 1
ATOM 2100 N N . ASP A 1 261 ? 30.887 -50.551 -43.452 1.00 47.88 261 ASP A N 1
ATOM 2101 C CA . ASP A 1 261 ? 31.482 -50.334 -42.139 1.00 47.88 261 ASP A CA 1
ATOM 2102 C C . ASP A 1 261 ? 30.731 -49.450 -41.123 1.00 47.88 261 ASP A C 1
ATOM 2104 O O . ASP A 1 261 ? 30.168 -48.421 -41.455 1.00 47.88 261 ASP A O 1
ATOM 2108 N N . LEU A 1 262 ? 30.705 -49.720 -39.820 1.00 48.59 262 LEU A N 1
ATOM 2109 C CA . LEU A 1 262 ? 31.249 -50.767 -38.953 1.00 48.59 262 LEU A CA 1
ATOM 2110 C C . LEU A 1 262 ? 30.628 -50.449 -37.582 1.00 48.59 262 LEU A C 1
ATOM 2112 O O . LEU A 1 262 ? 30.795 -49.332 -37.111 1.00 48.59 262 LEU A O 1
ATOM 2116 N N . ASP A 1 263 ? 29.940 -51.395 -36.942 1.00 42.69 263 ASP A N 1
ATOM 2117 C CA . ASP A 1 263 ? 29.675 -51.326 -35.499 1.00 42.69 263 ASP A CA 1
ATOM 2118 C C . ASP A 1 263 ? 29.292 -52.716 -34.973 1.00 42.69 263 ASP A C 1
ATOM 2120 O O . ASP A 1 263 ? 28.136 -53.138 -35.069 1.00 42.69 263 ASP A O 1
ATOM 2124 N N . LYS A 1 264 ? 30.285 -53.450 -34.448 1.00 41.47 264 LYS A N 1
ATOM 2125 C CA . LYS A 1 264 ? 30.162 -54.297 -33.245 1.00 41.47 264 LYS A CA 1
ATOM 2126 C C . LYS A 1 264 ? 31.446 -55.071 -32.928 1.00 41.47 264 LYS A C 1
ATOM 2128 O O . LYS A 1 264 ? 32.006 -55.730 -33.795 1.00 41.47 264 LYS A O 1
ATOM 2133 N N . ALA A 1 265 ? 31.728 -55.095 -31.623 1.00 41.06 265 ALA A N 1
ATOM 2134 C CA . ALA A 1 265 ? 32.555 -56.032 -30.855 1.00 41.06 265 ALA A CA 1
ATOM 2135 C C . ALA A 1 265 ? 34.041 -55.676 -30.659 1.00 41.06 265 ALA A C 1
ATOM 2137 O O . ALA A 1 265 ? 34.900 -56.122 -31.413 1.00 41.06 265 ALA A O 1
ATOM 2138 N N . ALA A 1 266 ? 34.328 -54.958 -29.566 1.00 40.41 266 ALA A N 1
ATOM 2139 C CA . ALA A 1 266 ? 35.102 -55.463 -28.419 1.00 40.41 266 ALA A CA 1
ATOM 2140 C C . ALA A 1 266 ? 35.050 -54.447 -27.268 1.00 40.41 266 ALA A C 1
ATOM 2142 O O . ALA A 1 266 ? 35.396 -53.271 -27.512 1.00 40.41 266 ALA A O 1
#

Foldseek 3Di:
DALLVLLVCCVVPNLDPVHDPVNSVCDNVNSVVRNVVVPPPPDCPPVNPDDPPPPPDDPVCVVVVNPDDPDPDPPPPDPPPDPQPPLNVCLQCLVPVPDPVSLLVSLLVLCLVPVDNVVSCVSNVHDPVVLVVCCVVPVVSVVSNVVSNVNNVVVVLVVLVVQQPDWDWDFDDDPNDGPGIDTDGDVVSVVVNVVVVVVVVVVVVVVVVVVVVVVVVPPPPPVVVVVVVVVVVVVVVVVVVVVVVVPPDPDDDDDDDDDDDDDDDD

Sequence (266 aa):
MTAQEALERWEIFGDGPHLPQIYRDMGLTRLRILAAEEAKPSLPSAMDRMPIPRLNYNPLDRALGRETPPAPAVKEEAPPQAPKSLRDRALTNPARLRTPARKRASFRYHLAMCGFVAEAAERAKVNRSTLYRWRDELPRFAELWDKAIAQRTRAVDDDIILRAGHVEVQPILYAGKKVGERRRIDSRMLMHVQNRLDVDRRRAEDRAERRELAALRTKPLDEAALAERLLVLMERRRETRHSVSHDTTPDTPDSANANKDLDKAA